Protein AF-A0A7K0X023-F1 (afdb_monomer)

Mean predicted aligned error: 8.51 Å

pLDDT: mean 84.56, std 10.33, range [41.22, 96.0]

Solvent-accessible surface area (backbone atoms only — not comparable to full-atom values): 15450 Å² total; per-residue (Å²): 135,87,78,55,70,65,57,41,46,47,58,47,46,45,60,40,43,52,51,11,50,53,50,50,52,54,56,29,68,74,39,61,69,70,58,15,51,52,52,49,51,51,53,51,51,49,39,52,38,34,55,74,62,41,65,53,68,64,47,47,25,63,78,64,44,30,39,74,48,50,73,70,57,42,61,63,44,41,61,15,50,51,57,31,40,78,65,75,44,66,73,78,43,57,28,30,33,76,70,88,54,98,84,54,63,59,38,43,39,50,82,91,32,32,35,40,31,29,54,65,50,55,51,30,38,67,71,63,74,34,49,48,65,39,52,25,25,48,44,40,30,19,41,20,33,37,62,56,64,59,61,87,44,50,66,24,52,53,57,52,28,40,60,37,52,52,53,52,52,53,51,50,54,54,48,58,74,51,61,81,44,78,62,54,61,54,54,61,61,42,49,60,57,53,31,51,49,49,24,54,51,24,42,76,72,72,40,43,68,65,12,52,52,51,35,50,55,52,51,46,70,54,48,28,59,54,33,47,54,54,49,49,56,52,24,51,57,41,6,52,51,45,23,40,77,64,73,30,18,50,46,39,43,52,50,38,59,75,70,66,53,92,73,53,70,69,58,48,53,60,26,55,50,79,74,76,72,78,77,74,81,77,81,75,80,79,84,126

Nearest PDB structures (foldseek):
  4whe-assembly1_A  TM=3.701E-01  e=6.798E+00  Escherichia coli K-12

Sequence (288 aa):
MRFPMTVLRVVTLGPALLVSFVLTVVVCALLPPALGLVVFMAAGGLLVALALGQLQEPAIAALTRSRPATEAEFRVMAPALAELGGRGVDVGALFVRRVQRPSTPVAVAIGRRTVVVSPGLVEATYRGGVTGAEAAAAVAHAVGRHQALRPRLELAVLAATTPWRVMVATFRGVGRAFAWLPFMRLAWTLRGVVGVICVVQSVAEGRAAPGLLGGAVVALTYLVPAAGRRIELRVEAEADRFVLALGLGPVLAGLLRRFGHPMTLERMQQLEAVVEQPQRPRLHLVHG

Structure (mmCIF, N/CA/C/O backbone):
data_AF-A0A7K0X023-F1
#
_entry.id   AF-A0A7K0X023-F1
#
loop_
_atom_site.group_PDB
_atom_site.id
_atom_site.type_symbol
_atom_site.label_atom_id
_atom_site.label_alt_id
_atom_site.label_comp_id
_atom_site.label_asym_id
_atom_site.label_entity_id
_atom_site.label_seq_id
_atom_site.pdbx_PDB_ins_code
_atom_site.Cartn_x
_atom_site.Cartn_y
_atom_site.Cartn_z
_atom_site.occupancy
_atom_site.B_iso_or_equiv
_atom_site.auth_seq_id
_atom_site.auth_comp_id
_atom_site.auth_asym_id
_atom_site.auth_atom_id
_atom_site.pdbx_PDB_model_num
ATOM 1 N N . MET A 1 1 ? -12.536 -6.868 -21.009 1.00 50.75 1 MET A N 1
ATOM 2 C CA . MET A 1 1 ? -11.566 -7.911 -20.590 1.00 50.75 1 MET A CA 1
ATOM 3 C C . MET A 1 1 ? -11.153 -7.705 -19.132 1.00 50.75 1 MET A C 1
ATOM 5 O O . MET A 1 1 ? -10.648 -6.637 -18.787 1.00 50.75 1 MET A O 1
ATOM 9 N N . ARG A 1 2 ? -11.402 -8.686 -18.251 1.00 73.88 2 ARG A N 1
ATOM 10 C CA . ARG A 1 2 ? -10.972 -8.642 -16.842 1.00 73.88 2 ARG A CA 1
ATOM 11 C C . ARG A 1 2 ? -9.544 -9.188 -16.742 1.00 73.88 2 ARG A C 1
ATOM 13 O O . ARG A 1 2 ? -9.345 -10.390 -16.816 1.00 73.88 2 ARG A O 1
ATOM 20 N N . PHE A 1 3 ? -8.548 -8.317 -16.578 1.00 77.81 3 PHE A N 1
ATOM 21 C CA . PHE 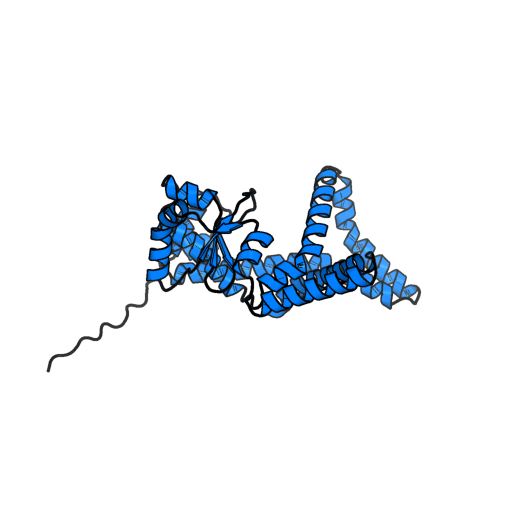A 1 3 ? -7.171 -8.771 -16.329 1.00 77.81 3 PHE A CA 1
ATOM 22 C C . PHE A 1 3 ? -7.068 -9.448 -14.955 1.00 77.81 3 PHE A C 1
ATOM 24 O O . PHE A 1 3 ? -7.678 -8.938 -14.010 1.00 77.81 3 PHE A O 1
ATOM 31 N N . PRO A 1 4 ? -6.307 -10.538 -14.793 1.00 85.56 4 PRO A N 1
ATOM 32 C CA . PRO A 1 4 ? -6.108 -11.159 -13.487 1.00 85.56 4 PRO A CA 1
ATOM 33 C C . PRO A 1 4 ? -5.278 -10.246 -12.569 1.00 85.56 4 PRO A C 1
ATOM 35 O O . PRO A 1 4 ? -4.413 -9.497 -13.031 1.00 85.56 4 PRO A O 1
ATOM 38 N N . MET A 1 5 ? -5.528 -10.306 -11.255 1.00 85.69 5 MET A N 1
ATOM 39 C CA . MET A 1 5 ? -4.793 -9.501 -10.264 1.00 85.69 5 MET A CA 1
ATOM 40 C C . MET A 1 5 ? -3.283 -9.751 -10.310 1.00 85.69 5 MET A C 1
ATOM 42 O O . MET A 1 5 ? -2.504 -8.819 -10.128 1.00 85.69 5 MET A O 1
ATOM 46 N N . THR A 1 6 ? -2.865 -10.975 -10.629 1.00 84.94 6 THR A N 1
ATOM 47 C CA . THR A 1 6 ? -1.451 -11.336 -10.778 1.00 84.94 6 THR A CA 1
ATOM 48 C C . THR A 1 6 ? -0.764 -10.521 -11.872 1.00 84.94 6 THR A C 1
ATOM 50 O O . THR A 1 6 ? 0.289 -9.948 -11.620 1.00 84.94 6 THR A O 1
ATOM 53 N N . VAL A 1 7 ? -1.381 -10.383 -13.053 1.00 85.56 7 VAL A N 1
ATOM 54 C CA . VAL A 1 7 ? -0.805 -9.603 -14.166 1.00 85.56 7 VAL A CA 1
ATOM 55 C C . VAL A 1 7 ? -0.698 -8.130 -13.793 1.00 85.56 7 VAL A C 1
ATOM 57 O O . VAL A 1 7 ? 0.349 -7.522 -13.992 1.00 85.56 7 VAL A O 1
ATOM 60 N N . LEU A 1 8 ? -1.743 -7.562 -13.182 1.00 84.69 8 LEU A N 1
ATOM 61 C CA . LEU A 1 8 ? -1.704 -6.173 -12.720 1.00 84.69 8 LEU A CA 1
ATOM 62 C C . LEU A 1 8 ? -0.579 -5.951 -11.700 1.00 84.69 8 LEU A C 1
ATOM 64 O O . LEU A 1 8 ? 0.122 -4.948 -11.785 1.00 84.69 8 LEU A O 1
ATOM 68 N N . ARG A 1 9 ? -0.372 -6.892 -10.769 1.00 84.44 9 ARG A N 1
ATOM 69 C CA . ARG A 1 9 ? 0.711 -6.830 -9.777 1.00 84.44 9 ARG A CA 1
ATOM 70 C C . ARG A 1 9 ? 2.093 -6.962 -10.402 1.00 84.44 9 ARG A C 1
ATOM 72 O O . ARG A 1 9 ? 2.991 -6.239 -9.995 1.00 84.44 9 ARG A O 1
ATOM 79 N N . VAL A 1 10 ? 2.278 -7.855 -11.372 1.00 86.50 10 VAL A N 1
ATOM 80 C CA . VAL A 1 10 ? 3.562 -8.001 -12.078 1.00 86.50 10 VAL A CA 1
ATOM 81 C C . VAL A 1 10 ? 3.897 -6.715 -12.828 1.00 86.50 10 VAL A C 1
ATOM 83 O O . VAL A 1 10 ? 5.010 -6.216 -12.703 1.00 86.50 10 VAL A O 1
ATOM 86 N N . VAL A 1 11 ? 2.921 -6.127 -13.525 1.00 87.25 11 VAL A N 1
ATOM 87 C CA . VAL A 1 11 ? 3.110 -4.857 -14.236 1.00 87.25 11 VAL A CA 1
ATOM 88 C C . VAL A 1 11 ? 3.466 -3.728 -13.271 1.00 87.25 11 VAL A C 1
ATOM 90 O O . VAL A 1 11 ? 4.347 -2.940 -13.588 1.00 87.25 11 VAL A O 1
ATOM 93 N N . THR A 1 12 ? 2.834 -3.637 -12.095 1.00 85.19 12 THR A N 1
ATOM 94 C CA . THR A 1 12 ? 3.094 -2.535 -11.150 1.00 85.19 12 THR A CA 1
ATOM 95 C C . THR A 1 12 ? 4.337 -2.725 -10.283 1.00 85.19 12 THR A C 1
ATOM 97 O O . THR A 1 12 ? 5.074 -1.764 -10.068 1.00 85.19 12 THR A O 1
ATOM 100 N N . LEU A 1 13 ? 4.577 -3.934 -9.769 1.00 85.75 13 LEU A N 1
ATOM 101 C CA . LEU A 1 13 ? 5.667 -4.229 -8.833 1.00 85.75 13 LEU A CA 1
ATOM 102 C C . LEU A 1 13 ? 6.951 -4.669 -9.536 1.00 85.75 13 LEU A C 1
ATOM 104 O O . LEU A 1 13 ? 8.030 -4.375 -9.034 1.00 85.75 13 LEU A O 1
ATOM 108 N N . GLY A 1 14 ? 6.853 -5.349 -10.680 1.00 86.38 14 GLY A N 1
ATOM 109 C CA . GLY A 1 14 ? 8.002 -5.894 -11.408 1.00 86.38 14 GLY A CA 1
ATOM 110 C C . GLY A 1 14 ? 9.060 -4.839 -11.742 1.00 86.38 14 GLY A C 1
ATOM 111 O O . GLY A 1 14 ? 10.208 -5.006 -11.330 1.00 86.38 14 GLY A O 1
ATOM 112 N N . PRO A 1 15 ? 8.697 -3.713 -12.387 1.00 87.94 15 PRO A N 1
ATOM 113 C CA . PRO A 1 15 ? 9.646 -2.639 -12.673 1.00 87.94 15 PRO A CA 1
ATOM 114 C C . PRO A 1 15 ? 10.269 -2.046 -11.406 1.00 87.94 15 PRO A C 1
ATOM 116 O O . PRO A 1 15 ? 11.467 -1.787 -11.371 1.00 87.94 15 PRO A O 1
ATOM 119 N N . ALA A 1 16 ? 9.477 -1.863 -10.344 1.00 87.62 16 ALA A N 1
ATOM 120 C CA . ALA A 1 16 ? 9.970 -1.321 -9.081 1.00 87.62 16 ALA A CA 1
ATOM 121 C C . ALA A 1 16 ? 10.989 -2.258 -8.416 1.00 87.62 16 ALA A C 1
ATOM 123 O O . ALA A 1 16 ? 12.012 -1.789 -7.9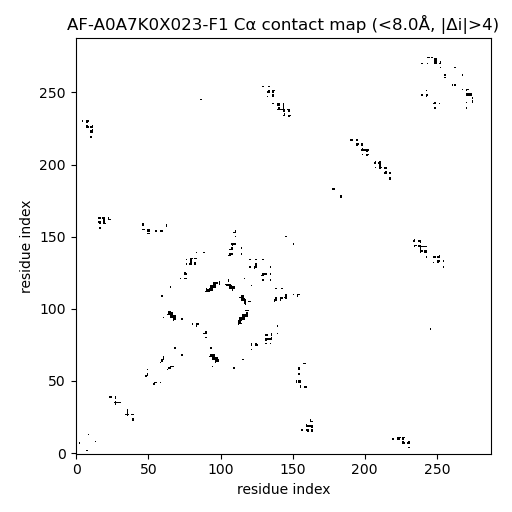30 1.00 87.62 16 ALA A O 1
ATOM 124 N N . LEU A 1 17 ? 10.730 -3.570 -8.417 1.00 89.00 17 LEU A N 1
ATOM 125 C CA . LEU A 1 17 ? 11.648 -4.580 -7.888 1.00 89.00 17 LEU A CA 1
ATOM 126 C C . LEU A 1 17 ? 12.928 -4.671 -8.720 1.00 89.00 17 LEU A C 1
ATOM 128 O O . LEU A 1 17 ? 14.012 -4.691 -8.145 1.00 89.00 17 LEU A O 1
ATOM 132 N N . LEU A 1 18 ? 12.809 -4.668 -10.051 1.00 89.00 18 LEU A N 1
ATOM 133 C CA . LEU A 1 18 ? 13.954 -4.707 -10.959 1.00 89.00 18 LEU A CA 1
ATOM 134 C C . LEU A 1 18 ? 14.865 -3.495 -10.751 1.00 89.00 18 LEU A C 1
ATOM 136 O O . LEU A 1 18 ? 16.062 -3.652 -10.531 1.00 89.00 18 LEU A O 1
ATOM 140 N N . VAL A 1 19 ? 14.300 -2.285 -10.778 1.00 88.38 19 VAL A N 1
ATOM 141 C CA . VAL A 1 19 ? 15.091 -1.063 -10.597 1.00 88.38 19 VAL A CA 1
ATOM 142 C C . VAL A 1 19 ? 15.674 -1.003 -9.191 1.00 88.38 19 VAL A C 1
ATOM 144 O O . VAL A 1 19 ? 16.839 -0.656 -9.042 1.00 88.38 19 VAL A O 1
ATOM 147 N N . SER A 1 20 ? 14.914 -1.382 -8.161 1.00 90.69 20 SER A N 1
ATOM 148 C CA . SER A 1 20 ? 15.457 -1.493 -6.806 1.00 90.69 20 SER A CA 1
ATOM 149 C C . SER A 1 20 ? 16.646 -2.446 -6.728 1.00 90.69 20 SER A C 1
ATOM 151 O O . SER A 1 20 ? 17.645 -2.091 -6.117 1.00 90.69 20 SER A O 1
ATOM 153 N N . PHE A 1 21 ? 16.556 -3.626 -7.344 1.00 90.19 21 PHE A N 1
ATOM 154 C CA . PHE A 1 21 ? 17.646 -4.596 -7.363 1.00 90.19 21 PHE A CA 1
ATOM 155 C C . PHE A 1 21 ? 18.891 -4.016 -8.038 1.00 90.19 21 PHE A C 1
ATOM 157 O O . PHE A 1 21 ? 19.971 -4.046 -7.454 1.00 90.19 21 PHE A O 1
ATOM 164 N N . VAL A 1 22 ? 18.730 -3.407 -9.218 1.00 91.12 22 VAL A N 1
ATOM 165 C CA . VAL A 1 22 ? 19.830 -2.741 -9.932 1.00 91.12 22 VAL A CA 1
ATOM 166 C C . VAL A 1 22 ? 20.440 -1.624 -9.082 1.00 91.12 22 VAL A C 1
ATOM 168 O O . VAL A 1 22 ? 21.657 -1.564 -8.950 1.00 91.12 22 VAL A O 1
ATOM 171 N N . LEU A 1 23 ? 19.622 -0.778 -8.447 1.00 89.25 23 LEU A N 1
ATOM 172 C CA . LEU A 1 23 ? 20.102 0.277 -7.549 1.00 89.25 23 LEU A CA 1
ATOM 173 C C . LEU A 1 23 ? 20.882 -0.295 -6.362 1.00 89.25 23 LEU A C 1
ATOM 175 O O . LEU A 1 23 ? 21.934 0.236 -6.020 1.00 89.25 23 LEU A O 1
ATOM 179 N N . THR A 1 24 ? 20.401 -1.376 -5.745 1.00 88.31 24 THR A N 1
ATOM 180 C CA . THR A 1 24 ? 21.113 -2.046 -4.651 1.00 88.31 24 THR A CA 1
ATOM 181 C C . THR A 1 24 ? 22.464 -2.575 -5.117 1.00 88.31 24 THR A C 1
ATOM 183 O O . THR A 1 24 ? 23.457 -2.346 -4.433 1.00 88.31 24 THR A O 1
ATOM 186 N N . VAL A 1 25 ? 22.525 -3.225 -6.284 1.00 89.19 25 VAL A N 1
ATOM 187 C CA . VAL A 1 25 ? 23.784 -3.720 -6.862 1.00 89.19 25 VAL A CA 1
ATOM 188 C C . VAL A 1 25 ? 24.752 -2.567 -7.130 1.00 89.19 25 VAL A C 1
ATOM 190 O O . VAL A 1 25 ? 25.904 -2.645 -6.716 1.00 89.19 25 VAL A O 1
ATOM 193 N N . VAL A 1 26 ? 24.285 -1.475 -7.745 1.00 90.94 26 VAL A N 1
ATOM 194 C CA . VAL A 1 26 ? 25.105 -0.282 -8.016 1.00 90.94 26 VAL A CA 1
ATOM 195 C C . VAL A 1 26 ? 25.655 0.315 -6.721 1.00 90.94 26 VAL A C 1
ATOM 197 O O . VAL A 1 26 ? 26.848 0.578 -6.634 1.00 90.94 26 VAL A O 1
ATOM 200 N N . VAL A 1 27 ? 24.822 0.484 -5.690 1.00 89.19 27 VAL A N 1
ATOM 201 C CA . VAL A 1 27 ? 25.269 1.013 -4.391 1.00 89.19 27 VAL A CA 1
ATOM 202 C C . VAL A 1 27 ? 26.293 0.087 -3.732 1.00 89.19 27 VAL A C 1
ATOM 204 O O . VAL A 1 27 ? 27.291 0.570 -3.207 1.00 89.19 27 VAL A O 1
ATOM 207 N N . CYS A 1 28 ? 26.089 -1.233 -3.786 1.00 88.44 28 CYS A N 1
ATOM 208 C CA . CYS A 1 28 ? 27.048 -2.190 -3.230 1.00 88.44 28 CYS A CA 1
ATOM 209 C C . CYS A 1 28 ? 28.379 -2.181 -3.996 1.00 88.44 28 CYS A C 1
ATOM 211 O O . CYS A 1 28 ? 29.428 -2.320 -3.376 1.00 88.44 28 CYS A O 1
ATOM 213 N N . ALA A 1 29 ? 28.348 -1.977 -5.315 1.00 89.94 29 ALA A N 1
ATOM 214 C CA . ALA A 1 29 ? 29.542 -1.894 -6.154 1.00 89.94 29 ALA A CA 1
ATOM 215 C C . ALA A 1 29 ? 30.374 -0.618 -5.919 1.00 89.94 29 ALA A C 1
ATOM 217 O O . ALA A 1 29 ? 31.561 -0.605 -6.224 1.00 89.94 29 ALA A O 1
ATOM 218 N N . LEU A 1 30 ? 29.771 0.444 -5.370 1.00 91.69 30 LEU A N 1
ATOM 219 C CA . LEU A 1 30 ? 30.474 1.677 -4.990 1.00 91.69 30 LEU A CA 1
ATOM 220 C C . LEU A 1 30 ? 31.218 1.562 -3.648 1.00 91.69 30 LEU A C 1
ATOM 222 O O . LEU A 1 30 ? 32.008 2.443 -3.309 1.00 91.69 30 LEU A O 1
ATOM 226 N N . LEU A 1 31 ? 30.957 0.512 -2.866 1.00 89.50 31 LEU A N 1
ATOM 227 C CA . LEU A 1 31 ? 31.635 0.251 -1.596 1.00 89.50 31 LEU A CA 1
ATOM 228 C C . LEU A 1 31 ? 32.923 -0.559 -1.819 1.00 89.50 31 LEU A C 1
ATOM 230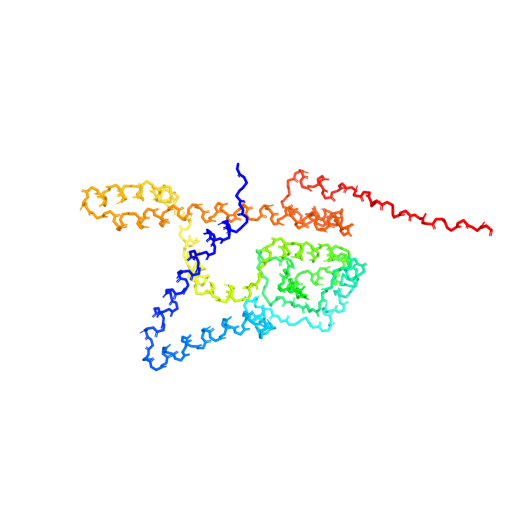 O O . LEU A 1 31 ? 33.035 -1.282 -2.810 1.00 89.50 31 LEU A O 1
ATOM 234 N N . PRO A 1 32 ? 33.882 -0.520 -0.873 1.00 93.12 32 PRO A N 1
ATOM 235 C CA . PRO A 1 32 ? 35.011 -1.446 -0.879 1.00 93.12 32 PRO A CA 1
ATOM 236 C C . PRO A 1 32 ? 34.527 -2.906 -0.998 1.00 93.12 32 PRO A C 1
ATOM 238 O O . PRO A 1 32 ? 33.545 -3.249 -0.334 1.00 93.12 32 PRO A O 1
ATOM 241 N N . PRO A 1 33 ? 35.194 -3.789 -1.771 1.00 88.31 33 PRO A N 1
ATOM 242 C CA . PRO A 1 33 ? 34.641 -5.093 -2.167 1.00 88.31 33 PRO A CA 1
ATOM 243 C C . PRO A 1 33 ? 34.126 -5.960 -1.009 1.00 88.31 33 PRO A C 1
ATOM 245 O O . PRO A 1 33 ? 33.038 -6.529 -1.091 1.00 88.31 33 PRO A O 1
ATOM 248 N N . ALA A 1 34 ? 34.870 -6.012 0.101 1.00 90.94 34 ALA A N 1
ATOM 249 C CA . ALA A 1 34 ? 34.463 -6.755 1.291 1.00 90.94 34 ALA A CA 1
ATOM 250 C C . ALA A 1 34 ? 33.189 -6.172 1.930 1.00 90.94 34 ALA A C 1
ATOM 252 O O . ALA A 1 34 ? 32.272 -6.913 2.278 1.00 90.94 34 ALA A O 1
ATOM 253 N N . LEU A 1 35 ? 33.096 -4.842 2.035 1.00 90.00 35 LEU A N 1
ATOM 254 C CA . LEU A 1 35 ? 31.920 -4.163 2.580 1.00 90.00 35 LEU A CA 1
ATOM 255 C C . LEU A 1 35 ? 30.713 -4.290 1.648 1.00 90.00 35 LEU A C 1
ATOM 257 O O . LEU A 1 35 ? 29.610 -4.547 2.122 1.00 90.00 35 LEU A O 1
ATOM 261 N N . GLY A 1 36 ? 30.916 -4.164 0.334 1.00 88.94 36 GLY A N 1
ATOM 262 C CA . GLY A 1 36 ? 29.864 -4.340 -0.666 1.00 88.94 36 GLY A CA 1
ATOM 263 C C . GLY A 1 36 ? 29.234 -5.731 -0.598 1.00 88.94 36 GLY A C 1
ATOM 264 O O . GLY A 1 36 ? 28.008 -5.848 -0.561 1.00 88.94 36 GLY A O 1
ATOM 265 N N . LEU A 1 37 ? 30.058 -6.781 -0.486 1.00 89.69 37 LEU A N 1
ATOM 266 C CA . LEU A 1 37 ? 29.577 -8.153 -0.319 1.00 89.69 37 LEU A CA 1
ATOM 267 C C . LEU A 1 37 ? 28.807 -8.328 0.995 1.00 89.69 37 LEU A C 1
ATOM 269 O O . LEU A 1 37 ? 27.711 -8.886 0.987 1.00 89.69 37 LEU A O 1
ATOM 273 N N . VAL A 1 38 ? 29.340 -7.822 2.112 1.00 92.62 38 VAL A N 1
ATOM 274 C CA . VAL A 1 38 ? 28.675 -7.905 3.423 1.00 92.62 38 VAL A CA 1
ATOM 275 C C . VAL A 1 38 ? 27.315 -7.204 3.395 1.00 92.62 38 VAL A C 1
ATOM 277 O O . VAL A 1 38 ? 26.326 -7.783 3.836 1.00 92.62 38 VAL A O 1
A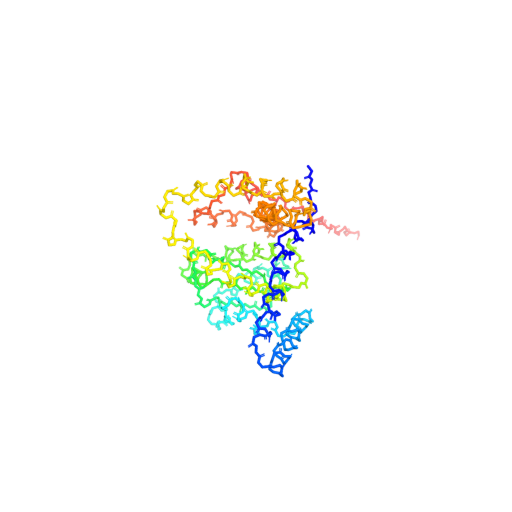TOM 280 N N . VAL A 1 39 ? 27.227 -5.996 2.829 1.00 90.25 39 VAL A N 1
ATOM 281 C CA . VAL A 1 39 ? 25.967 -5.243 2.714 1.00 90.25 39 VAL A CA 1
ATOM 282 C C . VAL A 1 39 ? 24.971 -5.957 1.800 1.00 90.25 39 VAL A C 1
ATOM 284 O O . VAL A 1 39 ? 23.792 -6.048 2.142 1.00 90.25 39 VAL A O 1
ATOM 287 N N . PHE A 1 40 ? 25.424 -6.507 0.671 1.00 88.88 40 PHE A N 1
ATOM 288 C CA . PHE A 1 40 ? 24.564 -7.254 -0.246 1.00 88.88 40 PHE A CA 1
ATOM 289 C C . PHE A 1 40 ? 24.001 -8.524 0.407 1.00 88.88 40 PHE A C 1
ATOM 291 O O . PHE A 1 40 ? 22.793 -8.768 0.357 1.00 88.88 40 PHE A O 1
ATOM 298 N N . MET A 1 41 ? 24.855 -9.292 1.090 1.00 91.56 41 MET A N 1
ATOM 299 C CA . MET A 1 41 ? 24.451 -10.487 1.831 1.00 91.56 41 MET A CA 1
ATOM 300 C C . MET A 1 41 ? 23.519 -10.144 2.995 1.00 91.56 41 MET A C 1
ATOM 302 O O . MET A 1 41 ? 22.522 -10.833 3.193 1.00 91.56 41 MET A O 1
ATOM 306 N N . ALA A 1 42 ? 23.777 -9.054 3.723 1.00 90.44 42 ALA A N 1
ATOM 307 C CA . ALA A 1 42 ? 22.902 -8.583 4.794 1.00 90.44 42 ALA A CA 1
ATOM 308 C C . ALA A 1 42 ? 21.527 -8.150 4.261 1.00 90.44 42 ALA A C 1
ATOM 310 O O . ALA A 1 42 ? 20.502 -8.498 4.846 1.00 90.44 42 ALA A O 1
ATOM 311 N N . ALA A 1 43 ? 21.478 -7.442 3.127 1.00 88.00 43 ALA A N 1
ATOM 312 C CA . ALA A 1 43 ? 20.227 -7.053 2.482 1.00 88.00 43 ALA A CA 1
ATOM 313 C C . ALA A 1 43 ? 19.433 -8.279 1.998 1.00 88.00 43 ALA A C 1
ATOM 315 O O . ALA A 1 43 ? 18.231 -8.370 2.249 1.00 88.00 43 ALA A O 1
ATOM 316 N N . GLY A 1 44 ? 20.100 -9.247 1.361 1.00 87.62 44 GLY A N 1
ATOM 317 C CA . GLY A 1 44 ? 19.492 -10.518 0.960 1.00 87.62 44 GLY A CA 1
ATOM 318 C C . GLY A 1 44 ? 18.981 -11.319 2.160 1.00 87.62 44 GLY A C 1
ATOM 319 O O . GLY A 1 44 ? 17.827 -11.745 2.170 1.00 87.62 44 GLY A O 1
ATOM 320 N N . GLY A 1 45 ? 19.798 -11.445 3.207 1.00 88.19 45 GLY A N 1
ATOM 321 C CA . GLY A 1 45 ? 19.441 -12.105 4.461 1.00 88.19 45 GLY A CA 1
ATOM 322 C C . GLY A 1 45 ? 18.243 -11.453 5.150 1.00 88.19 45 GLY A C 1
ATOM 323 O O . GLY A 1 45 ? 17.333 -12.156 5.580 1.00 88.19 45 GLY A O 1
ATOM 324 N N . LEU A 1 46 ? 18.175 -10.117 5.173 1.00 88.00 46 LEU A N 1
ATOM 325 C CA . LEU A 1 46 ? 17.017 -9.380 5.682 1.00 88.00 46 LEU A CA 1
ATOM 326 C C . LEU A 1 46 ? 15.751 -9.694 4.873 1.00 88.00 46 LEU A C 1
ATOM 328 O O . LEU A 1 46 ? 14.700 -9.935 5.461 1.00 88.00 46 LEU A O 1
ATOM 332 N N . LEU A 1 47 ? 15.828 -9.726 3.539 1.00 88.00 47 LEU A N 1
ATOM 333 C CA . LEU A 1 47 ? 14.677 -10.074 2.700 1.00 88.00 47 LEU A CA 1
ATOM 334 C C . LEU A 1 47 ? 14.197 -11.509 2.946 1.00 88.00 47 LEU A C 1
ATOM 336 O O . LEU A 1 47 ? 12.989 -11.729 3.034 1.00 88.00 47 LEU A O 1
ATOM 340 N N . VAL A 1 48 ? 15.121 -12.462 3.096 1.00 86.62 48 VAL A N 1
ATOM 341 C CA . VAL A 1 48 ? 14.802 -13.859 3.429 1.00 86.62 48 VAL A CA 1
ATOM 342 C C . VAL A 1 48 ? 14.173 -13.954 4.818 1.00 86.62 48 VAL A C 1
ATOM 344 O O . VAL A 1 48 ? 13.125 -14.577 4.965 1.00 86.62 48 VAL A O 1
ATOM 347 N N . ALA A 1 49 ? 14.738 -13.282 5.822 1.00 86.25 49 ALA A N 1
ATOM 348 C CA . ALA A 1 49 ? 14.178 -13.239 7.170 1.00 86.25 49 ALA A CA 1
ATOM 349 C C . ALA A 1 49 ? 12.741 -12.688 7.163 1.00 86.25 49 ALA A C 1
ATOM 351 O O . ALA A 1 49 ? 11.836 -13.312 7.716 1.00 86.25 49 ALA A O 1
ATOM 352 N N . LEU A 1 50 ? 12.497 -11.579 6.455 1.00 85.06 50 LEU A N 1
ATOM 353 C CA . LEU A 1 50 ? 11.155 -11.007 6.302 1.00 85.06 50 LEU A CA 1
ATOM 354 C C . LEU A 1 50 ? 10.201 -11.936 5.544 1.00 85.06 50 LEU A C 1
ATOM 356 O O . LEU A 1 50 ? 9.018 -12.002 5.881 1.00 85.06 50 LEU A O 1
ATOM 360 N N . ALA A 1 51 ? 10.693 -12.658 4.535 1.00 83.00 51 ALA A N 1
ATOM 361 C CA . ALA A 1 51 ? 9.909 -13.642 3.794 1.00 83.00 51 ALA A CA 1
ATOM 362 C C . ALA A 1 51 ? 9.505 -14.842 4.666 1.00 83.00 51 ALA A C 1
ATOM 364 O O . ALA A 1 51 ? 8.395 -15.352 4.526 1.00 83.00 51 ALA A O 1
ATOM 365 N N . LEU A 1 52 ? 10.368 -15.238 5.604 1.00 82.81 52 LEU A N 1
ATOM 366 C CA . LEU A 1 52 ? 10.095 -16.256 6.622 1.00 82.81 52 LEU A CA 1
ATOM 367 C C . LEU A 1 52 ? 9.216 -15.736 7.775 1.00 82.81 52 LEU A C 1
ATOM 369 O O . LEU A 1 52 ? 8.864 -16.500 8.669 1.00 82.81 52 LEU A O 1
ATOM 373 N N . GLY A 1 53 ? 8.846 -14.451 7.770 1.00 77.69 53 GLY A N 1
ATOM 374 C CA . GLY A 1 53 ? 8.041 -13.834 8.824 1.00 77.69 53 GLY A CA 1
ATOM 375 C C . GLY A 1 53 ? 8.822 -13.498 10.095 1.00 77.69 53 GLY A C 1
ATOM 376 O O . GLY A 1 53 ? 8.211 -13.184 11.112 1.00 77.69 53 GLY A O 1
ATOM 377 N N . GLN A 1 54 ? 10.152 -13.521 10.042 1.00 78.12 54 GLN A N 1
ATOM 378 C CA . GLN A 1 54 ? 11.011 -13.022 11.111 1.00 78.12 54 GLN A CA 1
ATOM 379 C C . GLN A 1 54 ? 11.090 -11.491 11.045 1.00 78.12 54 GLN A C 1
ATOM 381 O O . GLN A 1 54 ? 10.889 -10.895 9.986 1.00 78.12 54 GLN A O 1
ATOM 386 N N . LEU A 1 55 ? 11.389 -10.839 12.173 1.00 79.06 55 LEU A N 1
ATOM 387 C CA . LEU A 1 55 ? 11.575 -9.380 12.260 1.00 79.06 55 LEU A CA 1
ATOM 388 C C . LEU A 1 55 ? 10.349 -8.545 11.828 1.00 79.06 55 LEU A C 1
ATOM 390 O O . LEU A 1 55 ? 10.500 -7.386 11.442 1.00 79.06 55 LEU A O 1
ATOM 394 N N . GLN A 1 56 ? 9.128 -9.088 11.906 1.00 81.38 56 GLN A N 1
ATOM 395 C CA . GLN A 1 56 ? 7.918 -8.376 11.471 1.00 81.38 56 GLN A CA 1
ATOM 396 C C . GLN A 1 56 ? 7.702 -7.064 12.228 1.00 81.38 56 GLN A C 1
ATOM 398 O O . GLN A 1 56 ? 7.509 -6.029 11.600 1.00 81.38 56 GLN A O 1
ATOM 403 N N . GLU A 1 57 ? 7.783 -7.078 13.557 1.00 82.31 57 GLU A N 1
ATOM 404 C CA . GLU A 1 57 ? 7.594 -5.879 14.381 1.00 82.31 57 GLU A CA 1
ATOM 405 C C . GLU A 1 57 ? 8.621 -4.770 14.105 1.00 82.31 57 GLU A C 1
ATOM 407 O O . GLU A 1 57 ? 8.200 -3.653 13.776 1.00 82.31 57 GLU A O 1
ATOM 412 N N . PRO A 1 58 ? 9.948 -5.024 14.160 1.00 82.62 58 PRO A N 1
ATOM 413 C CA . PRO A 1 58 ? 10.927 -3.983 13.863 1.00 82.62 58 PRO A CA 1
ATOM 414 C C . PRO A 1 58 ? 10.840 -3.519 12.404 1.00 82.62 58 PRO A C 1
ATOM 416 O O . PRO A 1 58 ? 11.006 -2.329 12.132 1.00 82.62 58 PRO A O 1
ATOM 419 N N . ALA A 1 59 ? 10.513 -4.408 11.461 1.00 83.38 59 ALA A N 1
ATOM 420 C CA . ALA A 1 59 ? 10.330 -4.032 10.064 1.00 83.38 59 ALA A CA 1
ATOM 421 C C . ALA A 1 59 ? 9.091 -3.160 9.850 1.00 83.38 59 ALA A C 1
ATOM 423 O O . ALA A 1 59 ? 9.163 -2.174 9.120 1.00 83.38 59 ALA A O 1
ATOM 424 N N . ILE A 1 60 ? 7.969 -3.465 10.506 1.00 84.19 60 ILE A N 1
ATOM 425 C CA . ILE A 1 60 ? 6.768 -2.624 10.476 1.00 84.19 60 ILE A CA 1
ATOM 426 C C . ILE A 1 60 ? 7.097 -1.251 11.059 1.00 84.19 60 ILE A C 1
ATOM 428 O O . ILE A 1 60 ? 6.832 -0.239 10.402 1.00 84.19 60 ILE A O 1
ATOM 432 N N . ALA A 1 61 ? 7.731 -1.205 12.233 1.00 85.75 61 ALA A N 1
ATOM 433 C CA . ALA A 1 61 ? 8.130 0.039 12.884 1.00 85.75 61 ALA A CA 1
ATOM 434 C C . ALA A 1 61 ? 9.033 0.893 11.978 1.00 85.75 61 ALA A C 1
ATOM 436 O O . ALA A 1 61 ? 8.749 2.073 11.755 1.00 85.75 61 ALA A O 1
ATOM 437 N N . ALA A 1 62 ? 10.068 0.297 11.381 1.00 85.56 62 ALA A N 1
ATOM 438 C CA . ALA A 1 62 ? 11.014 0.998 10.518 1.00 85.56 62 ALA A CA 1
ATOM 439 C C . ALA A 1 62 ? 10.391 1.425 9.176 1.00 85.56 62 ALA A C 1
ATOM 441 O O . ALA A 1 62 ? 10.418 2.606 8.819 1.00 85.56 62 ALA A O 1
ATOM 442 N N . LEU A 1 63 ? 9.784 0.490 8.435 1.00 82.62 63 LEU A N 1
ATOM 443 C CA . LEU A 1 63 ? 9.293 0.723 7.070 1.00 82.62 63 LEU A CA 1
ATOM 444 C C . LEU A 1 63 ? 8.047 1.611 7.031 1.00 82.62 63 LEU A C 1
ATOM 446 O O . LEU A 1 63 ? 7.827 2.336 6.055 1.00 82.62 63 LEU A O 1
ATOM 450 N N . THR A 1 64 ? 7.221 1.567 8.079 1.00 82.25 64 THR A N 1
ATOM 451 C CA . THR A 1 64 ? 6.016 2.403 8.175 1.00 82.25 64 THR A CA 1
ATOM 452 C C . THR A 1 64 ? 6.198 3.636 9.054 1.00 82.25 64 THR A C 1
ATOM 454 O O . THR A 1 64 ? 5.283 4.464 9.110 1.00 82.25 64 THR A O 1
ATOM 457 N N . ARG A 1 65 ? 7.380 3.800 9.673 1.00 87.31 65 ARG A N 1
ATOM 458 C CA . ARG A 1 65 ? 7.672 4.823 10.691 1.00 87.31 65 ARG A CA 1
ATOM 459 C C . ARG A 1 65 ? 6.609 4.832 11.786 1.00 87.31 65 ARG A C 1
ATOM 461 O O . ARG A 1 65 ? 6.018 5.869 12.092 1.00 87.31 65 ARG A O 1
ATOM 468 N N . SER A 1 66 ? 6.331 3.658 12.331 1.00 90.69 66 SER A N 1
ATOM 469 C CA . SER A 1 66 ? 5.362 3.452 13.401 1.00 90.69 66 SER A CA 1
ATOM 470 C C . SER A 1 66 ? 6.054 3.046 14.699 1.00 90.69 66 SER A C 1
ATOM 472 O O . SER A 1 66 ? 7.276 2.896 14.777 1.00 90.69 66 SER A O 1
ATOM 474 N N . ARG A 1 67 ? 5.270 2.961 15.763 1.00 92.25 67 ARG A N 1
ATOM 475 C CA . ARG A 1 67 ? 5.656 2.381 17.046 1.00 92.25 67 ARG A CA 1
ATOM 476 C C . ARG A 1 67 ? 4.515 1.492 17.538 1.00 92.25 67 ARG A C 1
ATOM 478 O O . ARG A 1 67 ? 3.382 1.733 17.118 1.00 92.25 67 ARG A O 1
ATOM 485 N N . PRO A 1 68 ? 4.780 0.513 18.412 1.00 92.12 68 PRO A N 1
ATOM 486 C CA . PRO A 1 68 ? 3.712 -0.137 19.159 1.00 92.12 68 PRO A CA 1
ATOM 487 C C . PRO A 1 68 ? 2.813 0.919 19.817 1.00 92.12 68 PRO A C 1
ATOM 489 O O . PRO A 1 68 ? 3.298 1.985 20.234 1.00 92.12 68 PRO A O 1
ATOM 492 N N . ALA A 1 69 ? 1.506 0.662 19.836 1.00 91.56 69 ALA A N 1
ATOM 493 C CA . ALA A 1 69 ? 0.566 1.514 20.551 1.00 91.56 69 ALA A CA 1
ATOM 494 C C . ALA A 1 69 ? 0.976 1.596 22.027 1.00 91.56 69 ALA A C 1
ATOM 496 O O . ALA A 1 69 ? 1.393 0.596 22.613 1.00 91.56 69 ALA A O 1
ATOM 497 N N . THR A 1 70 ? 0.895 2.786 22.624 1.00 93.44 70 THR A N 1
ATOM 498 C CA . THR A 1 70 ? 1.031 2.873 24.079 1.00 93.44 70 THR A CA 1
ATOM 499 C C . THR A 1 70 ? -0.183 2.227 24.728 1.00 93.44 70 THR A C 1
ATOM 501 O O . THR A 1 70 ? -1.246 2.119 24.122 1.00 93.44 70 THR A O 1
ATOM 504 N N . GLU A 1 71 ? -0.045 1.863 25.995 1.00 93.12 71 GLU A N 1
ATOM 505 C CA . GLU A 1 71 ? -1.141 1.312 26.786 1.00 93.12 71 GLU A CA 1
ATOM 506 C C . GLU A 1 71 ? -2.398 2.208 26.753 1.00 93.12 71 GLU A C 1
ATOM 508 O O . GLU A 1 71 ? -3.515 1.725 26.596 1.00 93.12 71 GLU A O 1
ATOM 513 N N . ALA A 1 72 ? -2.226 3.534 26.805 1.00 92.81 72 ALA A N 1
ATOM 514 C CA . ALA A 1 72 ? -3.339 4.479 26.703 1.00 92.81 72 ALA A CA 1
ATOM 515 C C . ALA A 1 72 ? -4.024 4.442 25.324 1.00 92.81 72 ALA A C 1
ATOM 517 O O . ALA A 1 72 ? -5.249 4.390 25.244 1.00 92.81 72 ALA A O 1
ATOM 518 N N . GLU A 1 73 ? -3.249 4.428 24.237 1.00 94.12 73 GLU A N 1
ATOM 519 C CA . GLU A 1 73 ? -3.786 4.342 22.872 1.00 94.12 73 GLU A CA 1
ATOM 520 C C . GLU A 1 73 ? -4.479 2.999 22.623 1.00 94.12 73 GLU A C 1
ATOM 522 O O . GLU A 1 73 ? -5.520 2.948 21.967 1.00 94.12 73 GLU A O 1
ATOM 527 N N . PHE A 1 74 ? -3.927 1.915 23.175 1.00 93.62 74 PHE A N 1
ATOM 528 C CA . PHE A 1 74 ? -4.532 0.595 23.103 1.00 93.62 74 PHE A CA 1
ATOM 529 C C . PHE A 1 74 ? -5.879 0.570 23.824 1.00 93.62 74 PHE A C 1
ATOM 531 O O . PHE A 1 74 ? -6.856 0.123 23.235 1.00 93.62 74 PHE A O 1
ATOM 538 N N . ARG A 1 75 ? -5.979 1.127 25.039 1.00 94.00 75 ARG A N 1
ATOM 539 C CA . ARG A 1 75 ? -7.258 1.223 25.768 1.00 94.00 75 ARG A CA 1
ATOM 540 C C . ARG A 1 75 ? -8.318 2.023 25.015 1.00 94.00 75 ARG A C 1
ATOM 542 O O . ARG A 1 75 ? -9.475 1.620 25.013 1.00 94.00 75 ARG A O 1
ATOM 549 N N . VAL A 1 76 ? -7.937 3.116 24.352 1.00 94.75 76 VAL A N 1
ATOM 550 C CA . VAL A 1 76 ? -8.860 3.908 23.515 1.00 94.75 76 VAL A CA 1
ATOM 551 C C . VAL A 1 76 ? -9.385 3.086 22.338 1.00 94.75 76 VAL A C 1
ATOM 553 O O . VAL A 1 76 ? -10.562 3.167 22.000 1.00 94.75 76 VAL A O 1
ATOM 556 N N . MET A 1 77 ? -8.525 2.278 21.717 1.00 96.00 77 MET A N 1
ATOM 557 C CA . MET A 1 77 ? -8.893 1.450 20.567 1.00 96.00 77 MET A CA 1
ATOM 558 C C . MET A 1 77 ? -9.509 0.098 20.952 1.00 96.00 77 MET A C 1
ATOM 560 O O . MET A 1 77 ? -10.133 -0.539 20.106 1.00 96.00 77 MET A O 1
ATOM 564 N N . ALA A 1 78 ? -9.375 -0.344 22.204 1.00 93.31 78 ALA A N 1
ATOM 565 C CA . ALA A 1 78 ? -9.823 -1.653 22.669 1.00 93.31 78 ALA A CA 1
ATOM 566 C C . ALA A 1 78 ? -11.308 -1.942 22.384 1.00 93.31 78 ALA A C 1
ATOM 568 O O . ALA A 1 78 ? -11.584 -3.042 21.908 1.00 93.31 78 ALA A O 1
ATOM 569 N N . PRO A 1 79 ? -12.262 -1.000 22.558 1.00 93.81 79 PRO A N 1
ATOM 570 C CA . PRO A 1 79 ? -13.659 -1.237 22.192 1.00 93.81 79 PRO A CA 1
ATOM 571 C C . PRO A 1 79 ? -13.833 -1.544 20.701 1.00 93.81 79 PRO A C 1
ATOM 573 O O . PRO A 1 79 ? -14.542 -2.479 20.346 1.00 93.81 79 PRO A O 1
ATOM 576 N N . ALA A 1 80 ? -13.130 -0.815 19.829 1.00 94.19 80 ALA A N 1
ATOM 577 C CA . ALA A 1 80 ? -13.168 -1.044 18.386 1.00 94.19 80 ALA A CA 1
ATOM 578 C C . ALA A 1 80 ? -12.546 -2.399 18.006 1.00 94.19 80 ALA A C 1
ATOM 580 O O . ALA A 1 80 ? -13.059 -3.105 17.140 1.00 94.19 80 ALA A O 1
ATOM 581 N N . LEU A 1 81 ? -11.451 -2.791 18.667 1.00 93.94 81 LEU A N 1
ATOM 582 C CA . LEU A 1 81 ? -10.813 -4.093 18.449 1.00 93.94 81 LEU A CA 1
ATOM 583 C C . LEU A 1 81 ? -11.675 -5.252 18.970 1.00 93.94 81 LEU A C 1
ATOM 585 O O . LEU A 1 81 ? -11.782 -6.276 18.301 1.00 93.94 81 LEU A O 1
ATOM 589 N N . ALA A 1 82 ? -12.328 -5.087 20.120 1.00 92.75 82 ALA A N 1
ATOM 590 C CA . ALA A 1 82 ? -13.266 -6.064 20.666 1.00 92.75 82 ALA A CA 1
ATOM 591 C C . ALA A 1 82 ? -14.493 -6.226 19.759 1.00 92.75 82 ALA A C 1
ATOM 593 O O . ALA A 1 82 ? -14.936 -7.344 19.496 1.00 92.75 82 ALA A O 1
ATOM 594 N N . GLU A 1 83 ? -14.999 -5.117 19.220 1.00 93.12 83 GLU A N 1
ATOM 595 C CA . GLU A 1 83 ? -16.107 -5.104 18.274 1.00 93.12 83 GLU A CA 1
ATOM 596 C C . GLU A 1 83 ? -15.781 -5.877 16.979 1.00 93.12 83 GLU A C 1
ATOM 598 O O . GLU A 1 83 ? -16.628 -6.610 16.452 1.00 93.12 83 GLU A O 1
ATOM 603 N N . LEU A 1 84 ? -14.545 -5.750 16.489 1.00 92.75 84 LEU A N 1
ATOM 604 C CA . LEU A 1 84 ? -14.030 -6.529 15.363 1.00 92.75 84 LEU A CA 1
ATOM 605 C C . LEU A 1 84 ? -13.840 -8.005 15.709 1.00 92.75 84 LEU A C 1
ATOM 607 O O . LEU A 1 84 ? -14.244 -8.868 14.925 1.00 92.75 84 LEU A O 1
ATOM 611 N N . GLY A 1 85 ? -13.292 -8.293 16.891 1.00 91.62 85 GLY A N 1
ATOM 612 C CA . GLY A 1 85 ? -13.127 -9.654 17.397 1.00 91.62 85 GLY A CA 1
ATOM 613 C C . GLY A 1 85 ? -14.462 -10.396 17.480 1.00 91.62 85 GLY A C 1
ATOM 614 O O . GLY A 1 85 ? -14.571 -11.522 16.997 1.00 91.62 85 GLY A O 1
ATOM 615 N N . GLY A 1 86 ? -15.515 -9.729 17.967 1.00 90.88 86 GLY A N 1
ATOM 616 C CA . GLY A 1 86 ? -16.881 -10.266 18.005 1.00 90.88 86 GLY A CA 1
ATOM 617 C C . GLY A 1 86 ? -17.481 -10.565 16.624 1.00 90.88 86 GLY A C 1
ATOM 618 O O . GLY A 1 86 ? -18.397 -11.375 16.513 1.00 90.88 86 GLY A O 1
ATOM 619 N N . ARG A 1 87 ? -16.940 -9.964 15.558 1.00 91.69 87 ARG A N 1
ATOM 620 C CA . ARG A 1 87 ? -17.330 -10.211 14.159 1.00 91.69 87 ARG A CA 1
ATOM 621 C C . ARG A 1 87 ? -16.352 -11.130 13.413 1.00 91.69 87 ARG A C 1
ATOM 623 O O . ARG A 1 87 ? -16.434 -11.253 12.194 1.00 91.69 87 ARG A O 1
ATOM 630 N N . GLY A 1 88 ? -15.437 -11.787 14.130 1.00 87.06 88 GLY A N 1
ATOM 631 C CA . GLY A 1 88 ? -14.499 -12.765 13.571 1.00 87.06 88 GLY A CA 1
ATOM 632 C C . GLY A 1 88 ? -13.238 -12.168 12.939 1.00 87.06 88 GLY A C 1
ATOM 633 O O . GLY A 1 88 ? -12.523 -12.879 12.232 1.00 87.06 88 GLY A O 1
ATOM 634 N N . VAL A 1 89 ? -12.941 -10.886 13.180 1.00 89.75 89 VAL A N 1
ATOM 635 C CA . VAL A 1 89 ?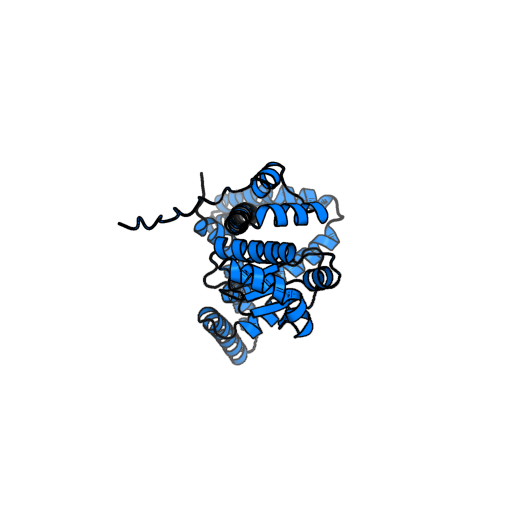 -11.703 -10.234 12.730 1.00 89.75 89 VAL A CA 1
ATOM 636 C C . VAL A 1 89 ? -10.782 -10.014 13.921 1.00 89.75 89 VAL A C 1
ATOM 638 O O . VAL A 1 89 ? -11.005 -9.131 14.741 1.00 89.75 89 VAL A O 1
ATOM 641 N N . ASP A 1 90 ? -9.723 -10.813 13.997 1.00 88.75 90 ASP A N 1
ATOM 642 C CA . ASP A 1 90 ? -8.791 -10.791 15.121 1.00 88.75 90 ASP A CA 1
ATOM 643 C C . ASP A 1 90 ? -7.535 -9.960 14.803 1.00 88.75 90 ASP A C 1
ATOM 645 O O . ASP A 1 90 ? -6.754 -10.284 13.900 1.00 88.75 90 ASP A O 1
ATOM 649 N N . VAL A 1 91 ? -7.342 -8.874 15.554 1.00 87.75 91 VAL A N 1
ATOM 650 C CA . VAL A 1 91 ? -6.178 -7.985 15.466 1.00 87.75 91 VAL A CA 1
ATOM 651 C C . VAL A 1 91 ? -5.285 -8.251 16.674 1.00 87.75 91 VAL A C 1
ATOM 653 O O . VAL A 1 91 ? -5.588 -7.848 17.790 1.00 87.75 91 VAL A O 1
ATOM 656 N N . GLY A 1 92 ? -4.167 -8.934 16.439 1.00 83.81 92 GLY A N 1
ATOM 657 C CA . GLY A 1 92 ? -3.216 -9.321 17.481 1.00 83.81 92 GLY A CA 1
ATOM 658 C C . GLY A 1 92 ? -2.219 -8.228 17.864 1.00 83.81 92 GLY A C 1
ATOM 659 O O . GLY A 1 92 ? -1.732 -8.235 18.987 1.00 83.81 92 GLY A O 1
ATOM 660 N N . ALA A 1 93 ? -1.908 -7.291 16.963 1.00 89.44 93 ALA A N 1
ATOM 661 C CA . ALA A 1 93 ? -0.969 -6.208 17.251 1.00 89.44 93 ALA A CA 1
ATOM 662 C C . ALA A 1 93 ? -1.419 -4.868 16.656 1.00 89.44 93 ALA A C 1
ATOM 664 O O . ALA A 1 93 ? -1.793 -4.780 15.482 1.00 89.44 93 ALA A O 1
ATOM 665 N N . LEU A 1 94 ? -1.327 -3.808 17.466 1.00 92.75 94 LEU A N 1
ATOM 666 C CA . LEU A 1 94 ? -1.671 -2.439 17.088 1.00 92.75 94 LEU A CA 1
ATOM 667 C C . LEU A 1 94 ? -0.426 -1.544 17.107 1.00 92.75 94 LEU A C 1
ATOM 669 O O . LEU A 1 94 ? 0.263 -1.419 18.118 1.00 92.75 94 LEU A O 1
ATOM 673 N N . PHE A 1 95 ? -0.172 -0.878 15.986 1.00 93.44 95 PHE A N 1
ATOM 674 C CA . PHE A 1 95 ? 0.898 0.102 15.833 1.00 93.44 95 PHE A CA 1
ATOM 675 C C . PHE A 1 95 ? 0.314 1.474 15.513 1.00 93.44 95 PHE A C 1
ATOM 677 O O . PHE A 1 95 ? -0.637 1.591 14.746 1.00 93.44 95 PHE A O 1
ATOM 684 N N . VAL A 1 96 ? 0.939 2.528 16.026 1.00 93.25 96 VAL A N 1
ATOM 685 C CA . VAL A 1 96 ? 0.573 3.918 15.745 1.00 93.25 96 VAL A CA 1
ATOM 686 C C . VAL A 1 96 ? 1.684 4.578 14.938 1.00 93.25 96 VAL A C 1
ATOM 688 O O . VAL A 1 96 ? 2.873 4.462 15.256 1.00 93.25 96 VAL A O 1
ATOM 691 N N . ARG A 1 97 ? 1.325 5.255 13.844 1.00 92.19 97 ARG A N 1
ATOM 692 C CA . ARG A 1 97 ? 2.296 6.006 13.031 1.00 92.19 97 ARG A CA 1
ATOM 693 C C . ARG A 1 97 ? 2.881 7.169 13.828 1.00 92.19 97 ARG A C 1
ATOM 695 O O . ARG A 1 97 ? 2.151 7.922 14.455 1.00 92.19 97 ARG A O 1
ATOM 702 N N . ARG A 1 98 ? 4.196 7.378 13.716 1.00 88.75 98 ARG A N 1
ATOM 703 C CA . ARG A 1 98 ? 4.889 8.516 14.345 1.00 88.75 98 ARG A CA 1
ATOM 704 C C . ARG A 1 98 ? 4.693 9.827 13.587 1.00 88.75 98 ARG A C 1
ATOM 706 O O . ARG A 1 98 ? 4.816 10.895 14.166 1.00 88.75 98 ARG A O 1
ATOM 713 N N . VAL A 1 99 ? 4.448 9.747 12.279 1.00 82.06 99 VAL A N 1
ATOM 714 C CA . VAL A 1 99 ? 4.311 10.916 11.401 1.00 82.06 99 VAL A CA 1
ATOM 715 C C . VAL A 1 99 ? 3.015 10.801 10.614 1.00 82.06 99 VAL A C 1
ATOM 717 O O . VAL A 1 99 ? 2.808 9.818 9.896 1.00 82.06 99 VAL A O 1
ATOM 720 N N . GLN A 1 100 ? 2.178 11.832 10.708 1.00 80.31 100 GLN A N 1
ATOM 721 C CA . GLN A 1 100 ? 0.973 11.980 9.904 1.00 80.31 100 GLN A CA 1
ATOM 722 C C . GLN A 1 100 ? 1.219 12.993 8.786 1.00 80.31 100 GLN A C 1
ATOM 724 O O . GLN A 1 100 ? 1.749 14.079 9.001 1.00 80.31 100 GLN A O 1
ATOM 729 N N . ARG A 1 101 ? 0.871 12.609 7.561 1.00 79.50 101 ARG A N 1
ATOM 730 C CA . ARG A 1 101 ? 0.838 13.479 6.383 1.00 79.50 101 ARG A CA 1
ATOM 731 C C . ARG A 1 101 ? -0.602 13.524 5.867 1.00 79.50 101 ARG A C 1
ATOM 733 O O . ARG A 1 101 ? -1.347 12.584 6.139 1.00 79.50 101 ARG A O 1
ATOM 740 N N . PRO A 1 102 ? -0.987 14.528 5.061 1.00 74.19 102 PRO A N 1
ATOM 741 C CA . PRO A 1 102 ? -2.341 14.605 4.500 1.00 74.19 102 PRO A CA 1
ATOM 742 C C . PRO A 1 102 ? -2.764 13.355 3.714 1.00 74.19 102 PRO A C 1
ATOM 744 O O . PRO A 1 102 ? -3.937 13.020 3.658 1.00 74.19 102 PRO A O 1
ATOM 747 N N . SER A 1 103 ? -1.803 12.635 3.126 1.00 71.44 103 SER A N 1
ATOM 748 C CA . SER A 1 103 ? -2.035 11.389 2.386 1.00 71.44 103 SER A CA 1
ATOM 749 C C . SER A 1 103 ? -1.828 10.116 3.213 1.00 71.44 103 SER A C 1
ATOM 751 O O . SER A 1 103 ? -1.764 9.021 2.652 1.00 71.44 103 SER A O 1
ATOM 753 N N . THR A 1 104 ? -1.636 10.231 4.529 1.00 78.88 104 THR A N 1
ATOM 754 C CA . THR A 1 104 ? -1.447 9.068 5.395 1.00 78.88 104 THR A CA 1
ATOM 755 C C . THR A 1 104 ? -2.788 8.363 5.594 1.00 78.88 104 THR A C 1
ATOM 757 O O . THR A 1 104 ? -3.710 8.983 6.120 1.00 78.88 104 THR A O 1
ATOM 760 N N . PRO A 1 105 ? -2.904 7.073 5.229 1.00 82.69 105 PRO A N 1
ATOM 761 C CA . PRO A 1 105 ? -4.130 6.318 5.450 1.00 82.69 105 PRO A CA 1
ATOM 762 C C . PRO A 1 105 ? -4.446 6.213 6.945 1.00 82.69 105 PRO A C 1
ATOM 764 O O . PRO A 1 105 ? -3.542 6.066 7.773 1.00 82.69 105 PRO A O 1
ATOM 767 N N . VAL A 1 106 ? -5.740 6.268 7.256 1.00 88.81 106 VAL A N 1
ATOM 768 C CA . VAL A 1 106 ? -6.297 6.223 8.615 1.00 88.81 106 VAL A CA 1
ATOM 769 C C . VAL A 1 106 ? -5.947 4.907 9.317 1.00 88.81 106 VAL A C 1
ATOM 771 O O . VAL A 1 106 ? -5.498 4.919 10.461 1.00 88.81 106 VAL A O 1
ATOM 774 N N . ALA A 1 107 ? -6.059 3.787 8.602 1.00 91.44 107 ALA A N 1
ATOM 775 C CA . ALA A 1 107 ? -5.633 2.469 9.050 1.00 91.44 107 ALA A CA 1
ATOM 776 C C . ALA A 1 107 ? -5.036 1.671 7.881 1.00 91.44 107 ALA A C 1
ATOM 778 O O . ALA A 1 107 ? -5.434 1.836 6.727 1.00 91.44 107 ALA A O 1
ATOM 779 N N . VAL A 1 108 ? -4.061 0.811 8.174 1.00 90.50 108 VAL A N 1
ATOM 780 C CA . VAL A 1 108 ? -3.446 -0.125 7.224 1.00 90.50 108 VAL A CA 1
ATOM 781 C C . VAL A 1 108 ? -3.227 -1.451 7.932 1.00 90.50 108 VAL A C 1
ATOM 783 O O . VAL A 1 108 ? -2.507 -1.493 8.926 1.00 90.50 108 VAL A O 1
ATOM 786 N N . ALA A 1 109 ? -3.800 -2.534 7.416 1.00 90.12 109 ALA A N 1
ATOM 787 C CA . ALA A 1 109 ? -3.468 -3.875 7.881 1.00 90.12 109 ALA A CA 1
ATOM 788 C C . ALA A 1 109 ? -2.196 -4.373 7.181 1.00 90.12 109 ALA A C 1
ATOM 790 O O . ALA A 1 109 ? -2.038 -4.204 5.970 1.00 90.12 109 ALA A O 1
ATOM 791 N N . ILE A 1 110 ? -1.278 -4.949 7.956 1.00 84.75 110 ILE A N 1
ATOM 792 C CA . ILE A 1 110 ? -0.003 -5.490 7.484 1.00 84.75 110 ILE A CA 1
ATOM 793 C C . ILE A 1 110 ? 0.160 -6.891 8.055 1.00 84.75 110 ILE A C 1
ATOM 795 O O . ILE A 1 110 ? 0.078 -7.103 9.263 1.00 84.75 110 ILE A O 1
ATOM 799 N N . GLY A 1 111 ? 0.430 -7.857 7.185 1.00 79.81 111 GLY A N 1
ATOM 800 C CA . GLY A 1 111 ? 0.460 -9.258 7.591 1.00 79.81 111 GLY A CA 1
ATOM 801 C C . GLY A 1 111 ? -0.898 -9.746 8.111 1.00 79.81 111 GLY A C 1
ATOM 802 O O . GLY A 1 111 ? -1.947 -9.194 7.800 1.00 79.81 111 GLY A O 1
ATOM 803 N N . ARG A 1 112 ? -0.891 -10.832 8.890 1.00 75.69 112 ARG A N 1
ATOM 804 C CA . ARG A 1 112 ? -2.131 -11.561 9.208 1.00 75.69 112 ARG A CA 1
ATOM 805 C C . ARG A 1 112 ? -2.992 -10.916 10.290 1.00 75.69 112 ARG A C 1
ATOM 807 O O . ARG A 1 112 ? -4.204 -11.069 10.243 1.00 75.69 112 ARG A O 1
ATOM 814 N N . ARG A 1 113 ? -2.371 -10.277 11.283 1.00 85.75 113 ARG A N 1
ATOM 815 C CA . ARG A 1 113 ? -3.038 -9.842 12.524 1.00 85.75 113 ARG A CA 1
ATOM 816 C C . ARG A 1 113 ? -2.532 -8.492 13.036 1.00 85.75 113 ARG A C 1
ATOM 818 O O . ARG A 1 113 ? -2.776 -8.157 14.188 1.00 85.75 113 ARG A O 1
ATOM 825 N N . THR A 1 114 ? -1.826 -7.723 12.209 1.00 89.75 114 THR A N 1
ATOM 826 C CA . THR A 1 114 ? -1.236 -6.449 12.634 1.00 89.75 114 THR A CA 1
ATOM 827 C C . THR A 1 114 ? -1.889 -5.294 11.899 1.00 89.75 114 THR A C 1
ATOM 829 O O . THR A 1 114 ? -2.035 -5.321 10.677 1.00 89.75 114 THR A O 1
ATOM 832 N N . VAL A 1 115 ? -2.266 -4.255 12.639 1.00 92.62 115 VAL A N 1
ATOM 833 C CA . VAL A 1 115 ? -2.854 -3.037 12.080 1.00 92.62 115 VAL A CA 1
ATOM 834 C C . VAL A 1 115 ? -2.027 -1.834 12.506 1.00 92.62 115 VAL A C 1
ATOM 836 O O . VAL A 1 115 ? -1.672 -1.672 13.670 1.00 92.62 115 VAL A O 1
ATOM 839 N N . VAL A 1 116 ? -1.723 -0.974 11.539 1.00 93.38 116 VAL A N 1
ATOM 840 C CA . VAL A 1 116 ? -1.070 0.314 11.742 1.00 93.38 116 VAL A CA 1
ATOM 841 C C . VAL A 1 116 ? -2.108 1.419 11.568 1.00 93.38 116 VAL A C 1
ATOM 843 O O . VAL A 1 116 ? -2.613 1.622 10.464 1.00 93.38 116 VAL A O 1
ATOM 846 N N . VAL A 1 117 ? -2.397 2.160 12.632 1.00 94.75 117 VAL A N 1
ATOM 847 C CA . VAL A 1 117 ? -3.341 3.286 12.632 1.00 94.75 117 VAL A CA 1
ATOM 848 C C . VAL A 1 117 ? -2.619 4.632 12.630 1.00 94.75 117 VAL A C 1
ATOM 850 O O . VAL A 1 117 ? -1.454 4.755 13.028 1.00 94.75 117 VAL A O 1
ATOM 853 N N . SER A 1 118 ? -3.297 5.662 12.134 1.00 93.62 118 SER A N 1
ATOM 854 C CA . SER A 1 118 ? -2.833 7.040 12.256 1.00 93.62 118 SER A CA 1
ATOM 855 C C . SER A 1 118 ? -3.063 7.558 13.686 1.00 93.62 118 SER A C 1
ATOM 857 O O . SER A 1 118 ? -4.032 7.155 14.333 1.00 93.62 118 SER A O 1
ATOM 859 N N . PRO A 1 119 ? -2.210 8.469 14.189 1.00 91.94 119 PRO A N 1
ATOM 860 C CA . PRO A 1 119 ? -2.437 9.095 15.491 1.00 91.94 119 PRO A CA 1
ATOM 861 C C . PRO A 1 119 ? -3.754 9.884 15.509 1.00 91.94 119 PRO A C 1
ATOM 863 O O . PRO A 1 119 ? -4.471 9.838 16.500 1.00 91.94 119 PRO A O 1
ATOM 866 N N . GLY A 1 120 ? -4.131 10.507 14.385 1.00 91.12 120 GLY A N 1
ATOM 867 C CA . GLY A 1 120 ? -5.402 11.219 14.260 1.00 91.12 120 GLY A CA 1
ATOM 868 C C . GLY A 1 120 ? -6.641 10.330 14.414 1.00 91.12 120 GLY A C 1
ATOM 869 O O . GLY A 1 120 ? -7.647 10.816 14.913 1.00 91.12 120 GLY A O 1
ATOM 870 N N . LEU A 1 121 ? -6.586 9.038 14.048 1.00 91.69 121 LEU A N 1
ATOM 871 C CA . LEU A 1 121 ? -7.691 8.115 14.341 1.00 91.69 121 LEU A CA 1
ATOM 872 C C . LEU A 1 121 ? -7.832 7.912 15.849 1.00 91.69 121 LEU A C 1
ATOM 874 O O . LEU A 1 121 ? -8.924 8.045 16.381 1.00 91.69 121 LEU A O 1
ATOM 878 N N . VAL A 1 122 ? -6.723 7.619 16.531 1.00 93.62 122 VAL A N 1
ATOM 879 C CA . VAL A 1 122 ? -6.723 7.373 17.979 1.00 93.62 122 VAL A CA 1
ATOM 880 C C . VAL A 1 122 ? -7.181 8.618 18.737 1.00 93.62 122 VAL A C 1
ATOM 882 O O . VAL A 1 122 ? -8.015 8.526 19.633 1.00 93.62 122 VAL A O 1
ATOM 885 N N . GLU A 1 123 ? -6.690 9.792 18.345 1.00 92.88 123 GLU A N 1
ATOM 886 C CA . GLU A 1 123 ? -7.087 11.066 18.937 1.00 92.88 123 GLU A CA 1
ATOM 887 C C . GLU A 1 123 ? -8.564 11.391 18.684 1.00 92.88 123 GLU A C 1
ATOM 889 O O . GLU A 1 123 ? -9.263 11.824 19.601 1.00 92.88 123 GLU A O 1
ATOM 894 N N . ALA A 1 124 ? -9.066 11.151 17.470 1.00 91.62 124 ALA A N 1
ATOM 895 C CA . ALA A 1 124 ? -10.474 11.360 17.156 1.00 91.62 124 ALA A CA 1
ATOM 896 C C . ALA A 1 124 ? -11.379 10.400 17.939 1.00 91.62 124 ALA A C 1
ATOM 898 O O . ALA A 1 124 ? -12.427 10.829 18.419 1.00 91.62 124 ALA A O 1
ATOM 899 N N . THR A 1 125 ? -10.963 9.145 18.134 1.00 94.44 125 THR A N 1
ATOM 900 C CA . THR A 1 125 ? -11.681 8.186 18.983 1.00 94.44 125 THR A CA 1
ATOM 901 C C . THR A 1 125 ? -11.673 8.624 20.445 1.00 94.44 125 THR A C 1
ATOM 903 O O . THR A 1 125 ? -12.718 8.648 21.090 1.00 94.44 125 THR A O 1
ATOM 906 N N . TYR A 1 126 ? -10.519 9.055 20.963 1.00 94.50 126 TYR A N 1
ATOM 907 C CA . TYR A 1 126 ? -10.391 9.545 22.338 1.00 94.50 126 TYR A CA 1
ATOM 908 C C . TYR A 1 126 ? -11.274 10.770 22.609 1.00 94.50 126 TYR A C 1
ATOM 910 O O . TYR A 1 126 ? -11.934 10.848 23.641 1.00 94.50 126 TYR A O 1
ATOM 918 N N . ARG A 1 127 ? -11.325 11.720 21.667 1.00 94.25 127 ARG A N 1
ATOM 919 C CA . ARG A 1 127 ? -12.152 12.933 21.775 1.00 94.25 127 ARG A CA 1
ATOM 920 C C . ARG A 1 127 ? -13.642 12.692 21.487 1.00 94.25 127 ARG A C 1
ATOM 922 O O . ARG A 1 127 ? -14.403 13.653 21.463 1.00 94.25 127 ARG A O 1
ATOM 929 N N . GLY A 1 128 ? -14.058 11.455 21.203 1.00 90.69 128 GLY A N 1
ATOM 930 C CA . GLY A 1 128 ? -15.434 11.127 20.805 1.00 90.69 128 GLY A CA 1
ATOM 931 C C . GLY A 1 128 ? -15.834 11.661 19.423 1.00 90.69 128 GLY A C 1
ATOM 932 O O . GLY A 1 128 ? -17.003 11.620 19.047 1.00 90.69 128 GLY A O 1
ATOM 933 N N . GLY A 1 129 ? -14.875 12.163 18.642 1.00 89.25 129 GLY A N 1
ATOM 934 C CA . GLY A 1 129 ? -15.086 12.566 17.254 1.00 89.25 129 GLY A CA 1
ATOM 935 C C . GLY A 1 129 ? -15.328 11.373 16.330 1.00 89.25 129 GLY A C 1
ATOM 936 O O . GLY A 1 129 ? -16.010 11.531 15.323 1.00 89.25 129 GLY A O 1
ATOM 937 N N . VAL A 1 130 ? -14.813 10.195 16.686 1.00 92.88 130 VAL A N 1
ATOM 938 C CA . VAL A 1 130 ? -15.042 8.911 16.011 1.00 92.88 130 VAL A CA 1
ATOM 939 C C . VAL A 1 130 ? -15.518 7.901 17.054 1.00 92.88 130 VAL A C 1
ATOM 941 O O . VAL A 1 130 ? -14.917 7.760 18.115 1.00 92.88 130 VAL A O 1
ATOM 944 N N . THR A 1 131 ? -16.613 7.206 16.780 1.00 93.12 131 THR A N 1
ATOM 945 C CA . THR A 1 131 ? -17.148 6.165 17.669 1.00 93.12 131 THR A CA 1
ATOM 946 C C . THR A 1 131 ? -16.335 4.871 17.566 1.00 93.12 131 THR A C 1
ATOM 948 O O . THR A 1 131 ? -15.635 4.636 16.580 1.00 93.12 131 THR A O 1
ATOM 951 N N . GLY A 1 132 ? -16.453 3.982 18.560 1.00 91.56 132 GLY A N 1
ATOM 952 C CA . GLY A 1 132 ? -15.817 2.657 18.512 1.00 91.56 132 GLY A CA 1
ATOM 953 C C . GLY A 1 132 ? -16.193 1.860 17.255 1.00 91.56 132 GLY A C 1
ATOM 954 O O . GLY A 1 132 ? -15.311 1.298 16.611 1.00 91.56 132 GLY A O 1
ATOM 955 N N . ALA A 1 133 ? -17.463 1.924 16.844 1.00 92.50 133 ALA A N 1
ATOM 956 C CA . ALA A 1 133 ? -17.964 1.272 15.635 1.00 92.50 133 ALA A CA 1
ATOM 957 C C . ALA A 1 133 ? -17.404 1.889 14.349 1.00 92.50 133 ALA A C 1
ATOM 959 O O . ALA A 1 133 ? -17.062 1.171 13.412 1.00 92.50 133 ALA A O 1
ATOM 960 N N . GLU A 1 134 ? -17.256 3.214 14.293 1.00 94.25 134 GLU A N 1
ATOM 961 C CA . GLU A 1 134 ? -16.621 3.892 13.158 1.00 94.25 134 GLU A CA 1
ATOM 962 C C . GLU A 1 134 ? -15.125 3.560 13.062 1.00 94.25 134 GLU A C 1
ATOM 964 O O . GLU A 1 134 ? -14.613 3.286 11.973 1.00 94.25 134 GLU A O 1
ATOM 969 N N . ALA A 1 135 ? -14.421 3.512 14.196 1.00 94.56 135 ALA A N 1
ATOM 970 C CA . ALA A 1 135 ? -13.029 3.078 14.250 1.00 94.56 135 ALA A CA 1
ATOM 971 C C . ALA A 1 135 ? -12.884 1.599 13.844 1.00 94.56 135 ALA A C 1
ATOM 973 O O . ALA A 1 135 ? -11.981 1.258 13.075 1.00 94.56 135 ALA A O 1
ATOM 974 N N . ALA A 1 136 ? -13.803 0.735 14.289 1.00 95.19 136 ALA A N 1
ATOM 975 C CA . ALA A 1 136 ? -13.885 -0.660 13.871 1.00 95.19 136 ALA A CA 1
ATOM 976 C C . ALA A 1 136 ? -14.128 -0.763 12.360 1.00 95.19 136 ALA A C 1
ATOM 978 O O . ALA A 1 136 ? -13.412 -1.492 11.682 1.00 95.19 136 ALA A O 1
ATOM 979 N N . ALA A 1 137 ? -15.056 0.015 11.801 1.00 94.62 137 ALA A N 1
ATOM 980 C CA . ALA A 1 137 ? -15.338 0.044 10.368 1.00 94.62 137 ALA A CA 1
ATOM 981 C C . ALA A 1 137 ? -14.116 0.482 9.540 1.00 94.62 137 ALA A C 1
ATOM 983 O O . ALA A 1 137 ? -13.801 -0.145 8.527 1.00 94.62 137 ALA A O 1
ATOM 984 N N . ALA A 1 138 ? -13.373 1.498 9.993 1.00 94.31 138 ALA A N 1
ATOM 985 C CA . ALA A 1 138 ? -12.144 1.946 9.337 1.00 94.31 138 ALA A CA 1
ATOM 986 C C . ALA A 1 138 ? -11.043 0.868 9.357 1.00 94.31 138 ALA A C 1
ATOM 988 O O . ALA A 1 138 ? -10.363 0.639 8.351 1.00 94.31 138 ALA A O 1
ATOM 989 N N . VAL A 1 139 ? -10.877 0.170 10.485 1.00 95.25 139 VAL A N 1
ATOM 990 C CA . VAL A 1 139 ? -9.914 -0.933 10.610 1.00 95.25 139 VAL A CA 1
ATOM 991 C C . VAL A 1 139 ? -10.365 -2.160 9.808 1.00 95.25 139 VAL A C 1
ATOM 993 O O . VAL A 1 139 ? -9.545 -2.748 9.105 1.00 95.25 139 VAL A O 1
ATOM 996 N N . ALA A 1 140 ? -11.654 -2.511 9.822 1.00 95.00 140 ALA A N 1
ATOM 997 C CA . ALA A 1 140 ? -12.231 -3.566 8.987 1.00 95.00 140 ALA A CA 1
ATOM 998 C C . ALA A 1 140 ? -11.992 -3.292 7.504 1.00 95.00 140 ALA A C 1
ATOM 1000 O O . ALA A 1 140 ? -11.561 -4.187 6.781 1.00 95.00 140 ALA A O 1
ATOM 1001 N N . HIS A 1 141 ? -12.200 -2.053 7.055 1.00 94.25 141 HIS A N 1
ATOM 1002 C CA . HIS A 1 141 ? -11.915 -1.658 5.682 1.00 94.25 141 HIS A CA 1
ATOM 1003 C C . HIS A 1 141 ? -10.428 -1.857 5.351 1.00 94.25 141 HIS A C 1
ATOM 1005 O O . HIS A 1 141 ? -10.093 -2.459 4.332 1.00 94.25 141 HIS A O 1
ATOM 1011 N N . ALA A 1 142 ? -9.516 -1.454 6.242 1.00 93.31 142 ALA A N 1
ATOM 1012 C CA . ALA A 1 142 ? -8.083 -1.688 6.063 1.00 93.31 142 ALA A CA 1
ATOM 1013 C C . ALA A 1 142 ? -7.716 -3.185 5.998 1.00 93.31 142 ALA A C 1
ATOM 1015 O O . ALA A 1 142 ? -6.882 -3.575 5.176 1.00 93.31 142 ALA A O 1
ATOM 1016 N N . VAL A 1 143 ? -8.350 -4.029 6.819 1.00 92.75 143 VAL A N 1
ATOM 1017 C CA . VAL A 1 143 ? -8.194 -5.493 6.782 1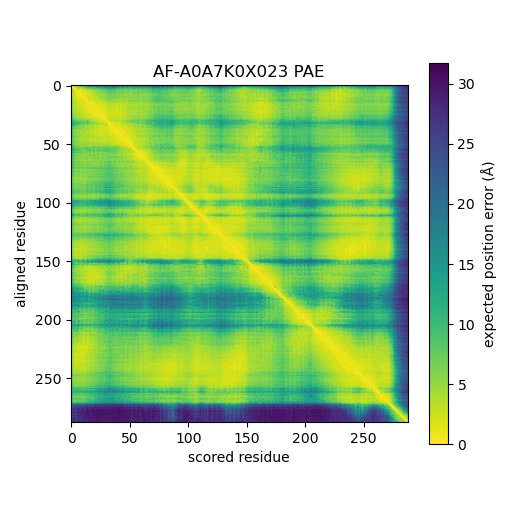.00 92.75 143 VAL A CA 1
ATOM 1018 C C . VAL A 1 143 ? -8.738 -6.069 5.473 1.00 92.75 143 VAL A C 1
ATOM 1020 O O . VAL A 1 143 ? -8.052 -6.862 4.829 1.00 92.75 143 VAL A O 1
ATOM 1023 N N . GLY A 1 144 ? -9.917 -5.631 5.027 1.00 91.56 144 GLY A N 1
ATOM 1024 C CA . GLY A 1 144 ? -10.510 -6.025 3.749 1.00 91.56 144 GLY A CA 1
ATOM 1025 C C . GLY A 1 144 ? -9.606 -5.678 2.566 1.00 91.56 144 GLY A C 1
ATOM 1026 O O . GLY A 1 144 ? -9.341 -6.531 1.718 1.00 91.56 144 GLY A O 1
ATOM 1027 N N . ARG A 1 145 ? -9.020 -4.471 2.562 1.00 92.19 145 ARG A N 1
ATOM 1028 C CA . ARG A 1 145 ? -8.026 -4.058 1.558 1.00 92.19 145 ARG A CA 1
ATOM 1029 C C . ARG A 1 145 ? -6.798 -4.972 1.557 1.00 92.19 145 ARG A C 1
ATOM 1031 O O . ARG A 1 145 ? -6.305 -5.352 0.494 1.00 92.19 145 ARG A O 1
ATOM 1038 N N . HIS A 1 146 ? -6.303 -5.348 2.735 1.00 90.12 146 HIS A N 1
ATOM 1039 C CA . HIS A 1 146 ? -5.165 -6.260 2.859 1.00 90.12 146 HIS A CA 1
ATOM 1040 C C . HIS A 1 146 ? -5.496 -7.668 2.335 1.00 90.12 146 HIS A C 1
ATOM 1042 O O . HIS A 1 146 ? -4.722 -8.249 1.568 1.00 90.12 146 HIS A O 1
ATOM 1048 N N . GLN A 1 147 ? -6.672 -8.202 2.676 1.00 87.81 147 GLN A N 1
ATOM 1049 C CA . GLN A 1 147 ? -7.133 -9.502 2.184 1.00 87.81 147 GLN A CA 1
ATOM 1050 C C . GLN A 1 147 ? -7.326 -9.513 0.662 1.00 87.81 147 GLN A C 1
ATOM 1052 O O . GLN A 1 147 ? -6.932 -10.483 0.013 1.00 87.81 147 GLN A O 1
ATOM 1057 N N . ALA A 1 148 ? -7.849 -8.427 0.086 1.00 87.06 148 ALA A N 1
ATOM 1058 C CA . ALA A 1 148 ? -8.008 -8.240 -1.356 1.00 87.06 148 ALA A CA 1
ATOM 1059 C C . ALA A 1 148 ? -6.664 -8.269 -2.106 1.00 87.06 148 ALA A C 1
ATOM 1061 O O . ALA A 1 148 ? -6.502 -8.903 -3.152 1.00 87.06 148 ALA A O 1
ATOM 1062 N N . LEU A 1 149 ? -5.642 -7.625 -1.534 1.00 81.88 149 LEU A N 1
ATOM 1063 C CA . LEU A 1 149 ? -4.299 -7.581 -2.113 1.00 81.88 149 LEU A CA 1
ATOM 1064 C C . LEU A 1 149 ? -3.567 -8.936 -2.057 1.00 81.88 149 LEU A C 1
ATOM 1066 O O . LEU A 1 149 ? -2.666 -9.170 -2.873 1.00 81.88 149 LEU A O 1
ATOM 1070 N N . ARG A 1 150 ? -3.929 -9.822 -1.112 1.00 75.88 150 ARG A N 1
ATOM 1071 C CA . ARG A 1 150 ? -3.246 -11.097 -0.797 1.00 75.88 150 ARG A CA 1
ATOM 1072 C C . ARG A 1 150 ? -1.710 -10.995 -0.855 1.00 75.88 150 ARG A C 1
ATOM 1074 O O . ARG A 1 150 ? -1.063 -11.702 -1.649 1.00 75.88 150 ARG A O 1
ATOM 1081 N N . PRO A 1 151 ? -1.065 -10.102 -0.090 1.00 69.12 151 PRO A N 1
ATOM 1082 C CA . PRO A 1 151 ? 0.371 -9.923 -0.203 1.00 69.12 151 PRO A CA 1
ATOM 1083 C C . PRO A 1 151 ? 1.101 -10.989 0.634 1.00 69.12 151 PRO A C 1
ATOM 1085 O O . PRO A 1 151 ? 1.364 -10.812 1.815 1.00 69.12 151 PRO A O 1
ATOM 1088 N N . ARG A 1 152 ? 1.466 -12.121 0.012 1.00 62.84 152 ARG A N 1
ATOM 1089 C CA . ARG A 1 152 ? 2.196 -13.218 0.690 1.00 62.84 152 ARG A CA 1
ATOM 1090 C C . ARG A 1 152 ? 3.604 -12.841 1.188 1.00 62.84 152 ARG A C 1
ATOM 1092 O O . ARG A 1 152 ? 4.167 -13.586 1.972 1.00 62.84 152 ARG A O 1
ATOM 1099 N N . LEU A 1 153 ? 4.152 -11.703 0.752 1.00 70.00 153 LEU A N 1
ATOM 1100 C CA . LEU A 1 153 ? 5.507 -11.225 1.068 1.00 70.00 153 LEU A CA 1
ATOM 1101 C C . LEU A 1 153 ? 5.540 -9.696 1.240 1.00 70.00 153 LEU A C 1
ATOM 1103 O O . LEU A 1 153 ? 6.455 -9.033 0.763 1.00 70.00 153 LEU A O 1
ATOM 1107 N N . GLU A 1 154 ? 4.506 -9.104 1.846 1.00 75.56 154 GLU A N 1
ATOM 1108 C CA . GLU A 1 154 ? 4.332 -7.642 1.849 1.00 75.56 154 GLU A CA 1
ATOM 1109 C C . GLU A 1 154 ? 5.536 -6.887 2.410 1.00 75.56 154 GLU A C 1
ATOM 1111 O O . GLU A 1 154 ? 6.017 -5.954 1.776 1.00 75.56 154 GLU A O 1
ATOM 1116 N N . LEU A 1 155 ? 6.060 -7.325 3.558 1.00 78.12 155 LEU A N 1
ATOM 1117 C CA . LEU A 1 155 ? 7.200 -6.680 4.209 1.00 78.12 155 LEU A CA 1
ATOM 1118 C C . LEU A 1 155 ? 8.483 -6.829 3.394 1.00 78.12 155 LEU A C 1
ATOM 1120 O O . LEU A 1 155 ? 9.208 -5.851 3.235 1.00 78.12 155 LEU A O 1
ATOM 1124 N N . ALA A 1 156 ? 8.729 -8.007 2.818 1.00 82.62 156 ALA A N 1
ATOM 1125 C CA . ALA A 1 156 ? 9.878 -8.226 1.945 1.00 82.62 156 ALA A CA 1
ATOM 1126 C C . ALA A 1 156 ? 9.775 -7.387 0.661 1.00 82.62 156 ALA A C 1
ATOM 1128 O O . ALA A 1 156 ? 10.747 -6.759 0.262 1.00 82.62 156 ALA A O 1
ATOM 1129 N N . VAL A 1 157 ? 8.592 -7.289 0.044 1.00 83.62 157 VAL A N 1
ATOM 1130 C CA . VAL A 1 157 ? 8.362 -6.430 -1.131 1.00 83.62 157 VAL A CA 1
ATOM 1131 C C . VAL A 1 157 ? 8.497 -4.952 -0.765 1.00 83.62 157 VAL A C 1
ATOM 1133 O O . VAL A 1 157 ? 9.088 -4.180 -1.519 1.00 83.62 157 VAL A O 1
ATOM 1136 N N . LEU A 1 158 ? 7.984 -4.536 0.393 1.00 83.00 158 LEU A N 1
ATOM 1137 C CA . LEU A 1 158 ? 8.098 -3.163 0.879 1.00 83.00 158 LEU A CA 1
ATOM 1138 C C . LEU A 1 158 ? 9.564 -2.795 1.131 1.00 83.00 158 LEU A C 1
ATOM 1140 O O . LEU A 1 158 ? 9.994 -1.726 0.702 1.00 83.00 158 LEU A O 1
ATOM 1144 N N . ALA A 1 159 ? 10.327 -3.693 1.761 1.00 84.62 159 ALA A N 1
ATOM 1145 C CA . ALA A 1 159 ? 11.761 -3.554 1.981 1.00 84.62 159 ALA A CA 1
ATOM 1146 C C . ALA A 1 159 ? 12.524 -3.515 0.648 1.00 84.62 159 ALA A C 1
ATOM 1148 O O . ALA A 1 159 ? 13.226 -2.541 0.383 1.00 84.62 159 ALA A O 1
ATOM 1149 N N . ALA A 1 160 ? 12.304 -4.492 -0.235 1.00 86.69 160 ALA A N 1
ATOM 1150 C CA . ALA A 1 160 ? 12.953 -4.587 -1.542 1.00 86.69 160 ALA A CA 1
ATOM 1151 C C . ALA A 1 160 ? 12.658 -3.375 -2.436 1.00 86.69 160 ALA A C 1
ATOM 1153 O O . ALA A 1 160 ? 13.529 -2.904 -3.155 1.00 86.69 160 ALA A O 1
ATOM 1154 N N . THR A 1 161 ? 11.455 -2.801 -2.375 1.00 88.69 161 THR A N 1
ATOM 1155 C CA . THR A 1 161 ? 11.102 -1.598 -3.151 1.00 88.69 161 THR A CA 1
ATOM 1156 C C . THR A 1 161 ? 11.549 -0.286 -2.494 1.00 88.69 161 THR A C 1
ATOM 1158 O O . THR A 1 161 ? 11.321 0.784 -3.060 1.00 88.69 161 THR A O 1
ATOM 1161 N N . THR A 1 162 ? 12.206 -0.322 -1.328 1.00 86.50 162 THR A N 1
ATOM 1162 C CA . THR A 1 162 ? 12.648 0.888 -0.610 1.00 86.50 162 THR A CA 1
ATOM 1163 C C . THR A 1 162 ? 13.593 1.767 -1.439 1.00 86.50 162 THR A C 1
ATOM 1165 O O . THR A 1 162 ? 13.296 2.960 -1.539 1.00 86.50 162 THR A O 1
ATOM 1168 N N . PRO A 1 163 ? 14.652 1.242 -2.097 1.00 88.19 163 PRO A N 1
ATOM 1169 C CA . PRO A 1 163 ? 15.540 2.057 -2.932 1.00 88.19 163 PRO A CA 1
ATOM 1170 C C . PRO A 1 163 ? 14.788 2.817 -4.033 1.00 88.19 163 PRO A C 1
ATOM 1172 O O . PRO A 1 163 ? 14.892 4.041 -4.136 1.00 88.19 163 PRO A O 1
ATOM 1175 N N . TRP A 1 164 ? 13.934 2.119 -4.789 1.00 89.94 164 TRP A N 1
ATOM 1176 C CA . TRP A 1 164 ? 13.067 2.736 -5.793 1.00 89.94 164 TRP A CA 1
ATOM 1177 C C . TRP A 1 164 ? 12.157 3.821 -5.196 1.00 89.94 164 TRP A C 1
ATOM 1179 O O . TRP A 1 164 ? 12.018 4.906 -5.761 1.00 89.94 164 TRP A O 1
ATOM 1189 N N . ARG A 1 165 ? 11.546 3.574 -4.030 1.00 86.06 165 ARG A N 1
ATOM 1190 C CA . ARG A 1 165 ? 10.653 4.542 -3.370 1.00 86.06 165 ARG A CA 1
ATOM 1191 C C . ARG A 1 165 ? 11.382 5.804 -2.922 1.00 86.06 165 ARG A C 1
ATOM 1193 O O . ARG A 1 165 ? 10.798 6.882 -3.034 1.00 86.06 165 ARG A O 1
ATOM 1200 N N . VAL A 1 166 ? 12.617 5.679 -2.435 1.00 85.88 166 VAL A N 1
ATOM 1201 C CA . VAL A 1 166 ? 13.474 6.826 -2.098 1.00 85.88 166 VAL A CA 1
ATOM 1202 C C . VAL A 1 166 ? 13.740 7.644 -3.356 1.00 85.88 166 VAL A C 1
ATOM 1204 O O . VAL A 1 166 ? 13.447 8.836 -3.371 1.00 85.88 166 VAL A O 1
ATOM 1207 N N . MET A 1 167 ? 14.162 6.993 -4.441 1.00 86.31 167 MET A N 1
ATOM 1208 C CA . MET A 1 167 ? 14.422 7.661 -5.714 1.00 86.31 167 MET A CA 1
ATOM 1209 C C . MET A 1 167 ? 13.180 8.395 -6.249 1.00 86.31 167 MET A C 1
ATOM 1211 O O . MET A 1 167 ? 13.245 9.578 -6.580 1.00 86.31 167 MET A O 1
ATOM 1215 N N . VAL A 1 168 ? 12.014 7.742 -6.260 1.00 84.62 168 VAL A N 1
ATOM 1216 C CA . VAL A 1 168 ? 10.750 8.366 -6.685 1.00 84.62 168 VAL A CA 1
ATOM 1217 C C . VAL A 1 168 ? 10.347 9.524 -5.769 1.00 84.62 168 VAL A C 1
ATOM 1219 O O . VAL A 1 168 ? 9.813 10.521 -6.252 1.00 84.62 168 VAL A O 1
ATOM 1222 N N . ALA A 1 169 ? 10.564 9.420 -4.456 1.00 83.94 169 ALA A N 1
ATOM 1223 C CA . ALA A 1 169 ? 10.275 10.511 -3.530 1.00 83.94 169 ALA A CA 1
ATOM 1224 C C . ALA A 1 169 ? 11.148 11.740 -3.824 1.00 83.94 169 ALA A C 1
ATOM 1226 O O . ALA A 1 169 ? 10.614 12.849 -3.875 1.00 83.94 169 ALA A O 1
ATOM 1227 N N . THR A 1 170 ? 12.438 11.533 -4.099 1.00 83.75 170 THR A N 1
ATOM 1228 C CA . THR A 1 170 ? 13.369 12.587 -4.517 1.00 83.75 170 THR A CA 1
ATOM 1229 C C . THR A 1 170 ? 12.915 13.230 -5.826 1.00 83.75 170 THR A C 1
ATOM 1231 O O . THR A 1 170 ? 12.701 14.441 -5.869 1.00 83.75 170 THR A O 1
ATOM 1234 N N . PHE A 1 171 ? 12.638 12.432 -6.866 1.00 82.88 171 PHE A N 1
ATOM 1235 C CA . PHE A 1 171 ? 12.164 12.952 -8.154 1.00 82.88 171 PHE A CA 1
ATOM 1236 C C . PHE A 1 171 ? 10.822 13.679 -8.057 1.00 82.88 171 PHE A C 1
ATOM 1238 O O . PHE A 1 171 ? 10.625 14.683 -8.732 1.00 82.88 171 PHE A O 1
ATOM 1245 N N . ARG A 1 172 ? 9.892 13.226 -7.206 1.00 81.31 172 ARG A N 1
ATOM 1246 C CA . ARG A 1 172 ? 8.634 13.953 -6.960 1.00 81.31 172 ARG A CA 1
ATOM 1247 C C . ARG A 1 172 ? 8.860 15.273 -6.231 1.00 81.31 172 ARG A C 1
ATOM 1249 O O . ARG A 1 172 ? 8.121 16.217 -6.490 1.00 81.31 172 ARG A O 1
ATOM 1256 N N . GLY A 1 173 ? 9.833 15.339 -5.322 1.00 76.94 173 GLY A N 1
ATOM 1257 C CA . GLY A 1 173 ? 10.235 16.586 -4.667 1.00 76.94 173 GLY A CA 1
ATOM 1258 C C . GLY A 1 173 ? 10.725 17.609 -5.688 1.00 76.94 173 GLY A C 1
ATOM 1259 O O . GLY A 1 173 ? 10.190 18.712 -5.752 1.00 76.94 173 GLY A O 1
ATOM 1260 N N . VAL A 1 174 ? 11.646 17.187 -6.559 1.00 80.12 174 VAL A N 1
ATOM 1261 C CA . VAL A 1 174 ? 12.148 18.001 -7.675 1.00 80.12 174 VAL A CA 1
ATOM 1262 C C . VAL A 1 174 ? 11.007 18.388 -8.618 1.00 80.12 174 VAL A C 1
ATOM 1264 O O . VAL A 1 174 ? 10.789 19.562 -8.885 1.00 80.12 174 VAL A O 1
ATOM 1267 N N . GLY A 1 175 ? 10.199 17.423 -9.060 1.00 73.81 175 GLY A N 1
ATOM 1268 C CA . GLY A 1 175 ? 9.088 17.666 -9.978 1.00 73.81 175 GLY A CA 1
ATOM 1269 C C . GLY A 1 175 ? 8.056 18.661 -9.445 1.00 73.81 175 GLY A C 1
ATOM 1270 O O . GLY A 1 175 ? 7.536 19.451 -10.221 1.00 73.81 175 GLY A O 1
ATOM 1271 N N . ARG A 1 176 ? 7.789 18.682 -8.131 1.00 76.06 176 ARG A N 1
ATOM 1272 C CA . ARG A 1 176 ? 6.923 19.701 -7.511 1.00 76.06 176 ARG A CA 1
ATOM 1273 C C . ARG A 1 176 ? 7.539 21.094 -7.541 1.00 76.06 176 ARG A C 1
ATOM 1275 O O . ARG A 1 176 ? 6.806 22.042 -7.792 1.00 76.06 176 ARG A O 1
ATOM 1282 N N . ALA A 1 177 ? 8.848 21.211 -7.328 1.00 76.12 177 ALA A N 1
ATOM 1283 C CA . ALA A 1 177 ? 9.545 22.492 -7.433 1.00 76.12 177 ALA A CA 1
ATOM 1284 C C . ALA A 1 177 ? 9.454 23.075 -8.855 1.00 76.12 177 ALA A C 1
ATOM 1286 O O . ALA A 1 177 ? 9.336 24.283 -9.021 1.00 76.12 177 ALA A O 1
ATOM 1287 N N . PHE A 1 178 ? 9.417 22.212 -9.875 1.00 72.06 178 PHE A N 1
ATOM 1288 C CA . PHE A 1 178 ? 9.304 22.611 -11.282 1.00 72.06 178 PHE A CA 1
ATOM 1289 C C . PHE A 1 178 ? 7.873 22.551 -11.852 1.00 72.06 178 PHE A C 1
ATOM 1291 O O . PHE A 1 178 ? 7.670 22.853 -13.028 1.00 72.06 178 PHE A O 1
ATOM 1298 N N . ALA A 1 179 ? 6.864 22.191 -11.049 1.00 69.06 179 ALA A N 1
ATOM 1299 C CA . ALA A 1 179 ? 5.486 21.997 -11.520 1.00 69.06 179 ALA A CA 1
ATOM 1300 C C . ALA A 1 179 ? 4.776 23.300 -11.926 1.00 69.06 179 ALA A C 1
ATOM 1302 O O . ALA A 1 179 ? 3.755 23.247 -12.607 1.00 69.06 179 ALA A O 1
ATOM 1303 N N . TRP A 1 180 ? 5.305 24.457 -11.519 1.00 71.75 180 TRP A N 1
ATOM 1304 C CA . TRP A 1 180 ? 4.763 25.771 -11.872 1.00 71.75 180 TRP A CA 1
ATOM 1305 C C . TRP A 1 180 ? 5.117 26.208 -13.306 1.00 71.75 180 TRP A C 1
ATOM 1307 O O . TRP A 1 180 ? 4.493 27.117 -13.848 1.00 71.75 180 TRP A O 1
ATOM 1317 N N . LEU A 1 181 ? 6.077 25.543 -13.960 1.00 76.88 181 LEU A N 1
ATOM 1318 C CA . LEU A 1 181 ? 6.481 25.892 -15.320 1.00 76.88 181 LEU A CA 1
ATOM 1319 C C . LEU A 1 181 ? 5.473 25.355 -16.356 1.00 76.88 181 LEU A C 1
ATOM 1321 O O . LEU A 1 181 ? 5.278 24.137 -16.443 1.00 76.88 181 LEU A O 1
ATOM 1325 N N . PRO A 1 182 ? 4.894 26.213 -17.218 1.00 68.25 182 PRO A N 1
ATOM 1326 C CA . PRO A 1 182 ? 3.890 25.801 -18.206 1.00 68.25 182 PRO A CA 1
ATOM 1327 C C . PRO A 1 182 ? 4.435 24.793 -19.236 1.00 68.25 182 PRO A C 1
ATOM 1329 O O . PRO A 1 182 ? 3.692 23.946 -19.734 1.00 68.25 182 PRO A O 1
ATOM 1332 N N . PHE A 1 183 ? 5.749 24.808 -19.492 1.00 71.88 183 PHE A N 1
ATOM 1333 C CA . PHE A 1 183 ? 6.435 23.872 -20.389 1.00 71.88 183 PHE A CA 1
ATOM 1334 C C . PHE A 1 183 ? 6.428 22.421 -19.904 1.00 71.88 183 PHE A C 1
ATOM 1336 O O . PHE A 1 183 ? 6.473 21.505 -20.723 1.00 71.88 183 PHE A O 1
ATOM 1343 N N . MET A 1 184 ? 6.330 22.183 -18.593 1.00 69.62 184 MET A N 1
ATOM 1344 C CA . MET A 1 184 ? 6.397 20.828 -18.044 1.00 69.62 184 MET A CA 1
ATOM 1345 C C . MET A 1 184 ? 5.241 19.961 -18.559 1.00 69.62 184 MET A C 1
ATOM 1347 O O . MET A 1 184 ? 5.423 18.785 -18.866 1.00 69.62 184 MET A O 1
ATOM 1351 N N . ARG A 1 185 ? 4.051 20.553 -18.721 1.00 69.19 185 ARG A N 1
ATOM 1352 C CA . ARG A 1 185 ? 2.862 19.849 -19.216 1.00 69.19 185 ARG A CA 1
ATOM 1353 C C . ARG A 1 185 ? 3.014 19.440 -20.685 1.00 69.19 185 ARG A C 1
ATOM 1355 O O . ARG A 1 185 ? 2.629 18.326 -21.029 1.00 69.19 185 ARG A O 1
ATOM 1362 N N . LEU A 1 186 ? 3.626 20.299 -21.507 1.00 72.62 186 LEU A N 1
ATOM 1363 C CA . LEU A 1 186 ? 3.935 20.031 -22.917 1.00 72.62 186 LEU A CA 1
ATOM 1364 C C . LEU A 1 186 ? 5.051 18.984 -23.070 1.00 72.62 186 LEU A C 1
ATOM 1366 O O . LEU A 1 186 ? 4.942 18.065 -23.875 1.00 72.62 186 LEU A O 1
ATOM 1370 N N . ALA A 1 187 ? 6.106 19.070 -22.259 1.00 70.88 187 ALA A N 1
ATOM 1371 C CA . ALA A 1 187 ? 7.172 18.069 -22.247 1.00 70.88 187 ALA A CA 1
ATOM 1372 C C . ALA A 1 187 ? 6.634 16.679 -21.858 1.00 70.88 187 ALA A C 1
ATOM 1374 O O . ALA A 1 187 ? 7.026 15.658 -22.427 1.00 70.88 187 ALA A O 1
ATOM 1375 N N . TRP A 1 188 ? 5.681 16.633 -20.922 1.00 71.00 188 TRP A N 1
ATOM 1376 C CA . TRP A 1 188 ? 5.066 15.384 -20.484 1.00 71.00 188 TRP A CA 1
ATOM 1377 C C . TRP A 1 188 ? 4.140 14.759 -21.534 1.00 71.00 188 TRP A C 1
ATOM 1379 O O . TRP A 1 188 ? 4.071 13.531 -21.625 1.00 71.00 188 TRP A O 1
ATOM 1389 N N . THR A 1 189 ? 3.455 15.568 -22.350 1.00 73.56 189 THR A N 1
ATOM 1390 C CA . THR A 1 189 ? 2.666 15.066 -23.486 1.00 73.56 189 THR A CA 1
ATOM 1391 C C . THR A 1 189 ? 3.560 14.617 -24.642 1.00 73.56 189 THR A C 1
ATOM 1393 O O . THR A 1 189 ? 3.281 13.583 -25.249 1.00 73.56 189 THR A O 1
ATOM 1396 N N . LEU A 1 190 ? 4.677 15.310 -24.896 1.00 78.38 190 LEU A N 1
ATOM 1397 C CA . LEU A 1 190 ? 5.636 14.929 -25.940 1.00 78.38 190 LEU A CA 1
ATOM 1398 C C . LEU A 1 190 ? 6.377 13.619 -25.648 1.00 78.38 190 LEU A C 1
ATOM 1400 O O . LEU A 1 190 ? 6.789 12.950 -26.590 1.00 78.38 190 LEU A O 1
ATOM 1404 N N . ARG A 1 191 ? 6.522 13.214 -24.379 1.00 80.12 191 ARG A N 1
ATOM 1405 C CA . ARG A 1 191 ? 7.231 11.983 -23.974 1.00 80.12 191 ARG A CA 1
ATOM 1406 C C . ARG A 1 191 ? 6.792 10.744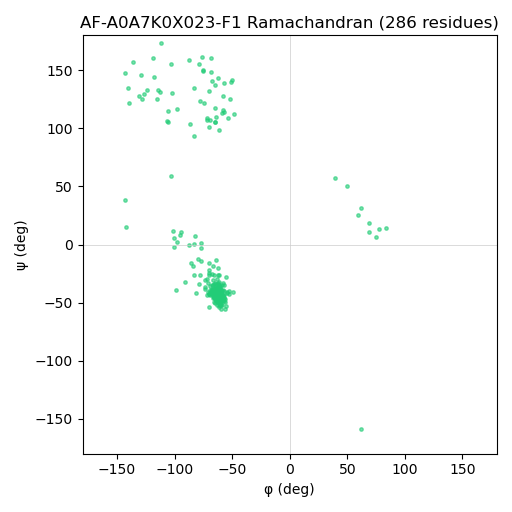 -24.763 1.00 80.12 191 ARG A C 1
ATOM 1408 O O . ARG A 1 191 ? 7.634 9.926 -25.121 1.00 80.12 191 ARG A O 1
ATOM 1415 N N . GLY A 1 192 ? 5.491 10.598 -25.020 1.00 79.00 192 GLY A N 1
ATOM 1416 C CA . GLY A 1 192 ? 4.964 9.478 -25.801 1.00 79.00 192 GLY A CA 1
ATOM 1417 C C . GLY A 1 192 ? 5.412 9.532 -27.262 1.00 79.00 192 GLY A C 1
ATOM 1418 O O . GLY A 1 192 ? 5.903 8.539 -27.789 1.00 79.00 192 GLY A O 1
ATOM 1419 N N . VAL A 1 193 ? 5.313 10.711 -27.882 1.00 83.31 193 VAL A N 1
ATOM 1420 C CA . VAL A 1 193 ? 5.708 10.954 -29.279 1.00 83.31 193 VAL A CA 1
ATOM 1421 C C . VAL A 1 193 ? 7.213 10.753 -29.462 1.00 83.31 193 VAL A C 1
ATOM 1423 O O . VAL A 1 193 ? 7.626 9.995 -30.333 1.00 83.31 193 VAL A O 1
ATOM 1426 N N . VAL A 1 194 ? 8.030 11.351 -28.591 1.00 81.38 194 VAL A N 1
ATOM 1427 C CA . VAL A 1 194 ? 9.492 11.184 -28.590 1.00 81.38 194 VAL A CA 1
ATOM 1428 C C . VAL A 1 194 ? 9.869 9.717 -28.381 1.00 81.38 194 VAL A C 1
ATOM 1430 O O . VAL A 1 194 ? 10.742 9.204 -29.072 1.00 81.38 194 VAL A O 1
ATOM 1433 N N . GLY A 1 195 ? 9.168 9.013 -27.487 1.00 82.25 195 GLY A N 1
ATOM 1434 C CA . GLY A 1 195 ? 9.356 7.580 -27.280 1.00 82.25 195 GLY A CA 1
ATOM 1435 C C . GLY A 1 195 ? 9.125 6.755 -28.545 1.00 82.25 195 GLY A C 1
ATOM 1436 O O . GLY A 1 195 ? 9.945 5.902 -28.871 1.00 82.25 195 GLY A O 1
ATOM 1437 N N . VAL A 1 196 ? 8.044 7.030 -29.282 1.00 84.81 196 VAL A N 1
ATOM 1438 C CA . VAL A 1 196 ? 7.747 6.356 -30.558 1.00 84.81 196 VAL A CA 1
ATOM 1439 C C . VAL A 1 196 ? 8.808 6.678 -31.609 1.00 84.81 196 VAL A C 1
ATOM 1441 O O . VAL A 1 196 ? 9.304 5.762 -32.262 1.00 84.81 196 VAL A O 1
ATOM 1444 N N . ILE A 1 197 ? 9.207 7.947 -31.736 1.00 85.00 197 ILE A N 1
ATOM 1445 C CA . ILE A 1 197 ? 10.250 8.371 -32.681 1.00 85.00 197 ILE A CA 1
ATOM 1446 C C . ILE A 1 197 ? 11.572 7.654 -32.382 1.00 85.00 197 ILE A C 1
ATOM 1448 O O . ILE A 1 197 ? 12.157 7.077 -33.295 1.00 85.00 197 ILE A O 1
ATOM 1452 N N . CYS A 1 198 ? 12.005 7.602 -31.117 1.00 83.81 198 CYS A N 1
ATOM 1453 C CA . CYS A 1 198 ? 13.222 6.888 -30.722 1.00 83.81 198 CYS A CA 1
ATOM 1454 C C . CYS A 1 198 ? 13.181 5.400 -31.092 1.00 83.81 198 CYS A C 1
ATOM 1456 O O . CYS A 1 198 ? 14.198 4.855 -31.516 1.00 83.81 198 CYS A O 1
ATOM 1458 N N . VAL A 1 199 ? 12.029 4.735 -30.943 1.00 87.06 199 VAL A N 1
ATOM 1459 C CA . VAL A 1 199 ? 11.870 3.320 -31.323 1.00 87.06 199 VAL A CA 1
ATOM 1460 C C . VAL A 1 199 ? 12.025 3.157 -32.833 1.00 87.06 199 VAL A C 1
ATOM 1462 O O . VAL A 1 199 ? 12.806 2.318 -33.275 1.00 87.06 199 VAL A O 1
ATOM 1465 N N . VAL A 1 200 ? 11.312 3.971 -33.618 1.00 87.62 200 VAL A N 1
ATOM 1466 C CA . VAL A 1 200 ? 11.328 3.902 -35.087 1.00 87.62 200 VAL A CA 1
ATOM 1467 C C . VAL A 1 200 ? 12.724 4.199 -35.633 1.00 87.62 200 VAL A C 1
ATOM 1469 O O . VAL A 1 200 ? 13.224 3.432 -36.451 1.00 87.62 200 VAL A O 1
ATOM 1472 N N . GLN A 1 201 ? 13.380 5.252 -35.139 1.00 86.38 201 GLN A N 1
ATOM 1473 C CA . GLN A 1 201 ? 14.745 5.608 -35.537 1.00 86.38 201 GLN A CA 1
ATOM 1474 C C . GLN A 1 201 ? 15.745 4.508 -35.175 1.00 86.38 201 GLN A C 1
ATOM 1476 O O . GLN A 1 201 ? 16.519 4.082 -36.024 1.00 86.38 201 GLN A O 1
ATOM 1481 N N . SER A 1 202 ? 15.671 3.958 -33.959 1.00 84.44 202 SER A N 1
ATOM 1482 C CA . SER A 1 202 ? 16.574 2.878 -33.538 1.00 84.44 202 SER A CA 1
ATOM 1483 C C . SER A 1 202 ? 16.424 1.620 -34.400 1.00 84.44 202 SER A C 1
ATOM 1485 O O . SER A 1 202 ? 17.413 0.954 -34.696 1.00 84.44 202 SER A O 1
ATOM 1487 N N . VAL A 1 203 ? 15.198 1.282 -34.815 1.00 85.75 203 VAL A N 1
ATOM 1488 C CA . VAL A 1 203 ? 14.947 0.152 -35.724 1.00 85.75 203 VAL A CA 1
ATOM 1489 C C . VAL A 1 203 ? 15.465 0.458 -37.130 1.00 85.75 203 VAL A C 1
ATOM 1491 O O . VAL A 1 203 ? 16.108 -0.403 -37.726 1.00 85.75 203 VAL A O 1
ATOM 1494 N N . ALA A 1 204 ? 15.247 1.676 -37.634 1.00 87.00 204 ALA A N 1
ATOM 1495 C CA . ALA A 1 204 ? 15.746 2.111 -38.939 1.00 87.00 204 ALA A CA 1
ATOM 1496 C C . ALA A 1 204 ? 17.287 2.114 -39.015 1.00 87.00 204 ALA A C 1
ATOM 1498 O O . ALA A 1 204 ? 17.853 1.785 -40.051 1.00 87.00 204 ALA A O 1
ATOM 1499 N N . GLU A 1 205 ? 17.968 2.406 -37.905 1.00 88.06 205 GLU A N 1
ATOM 1500 C CA . GLU A 1 205 ? 19.433 2.383 -37.779 1.00 88.06 205 GLU A CA 1
ATOM 1501 C C . GLU A 1 205 ? 20.015 0.974 -37.530 1.00 88.06 205 GLU A C 1
ATOM 1503 O O . GLU A 1 205 ? 21.203 0.829 -37.233 1.00 88.06 205 GLU A O 1
ATOM 1508 N N . GLY A 1 206 ? 19.194 -0.082 -37.595 1.00 83.25 206 GLY A N 1
ATOM 1509 C CA . GLY A 1 206 ? 19.621 -1.468 -37.364 1.00 83.25 206 GLY A CA 1
ATOM 1510 C C . GLY A 1 206 ? 19.869 -1.821 -35.891 1.00 83.25 206 GLY A C 1
ATOM 1511 O O . GLY A 1 206 ? 20.302 -2.928 -35.577 1.00 83.25 206 GLY A O 1
ATOM 1512 N N . ARG A 1 207 ? 19.555 -0.917 -34.955 1.00 85.12 207 ARG A N 1
ATOM 1513 C CA . ARG A 1 207 ? 19.700 -1.102 -33.502 1.00 85.12 207 ARG A CA 1
ATOM 1514 C C . ARG A 1 207 ? 18.341 -1.376 -32.857 1.00 85.12 207 ARG A C 1
ATOM 1516 O O . ARG A 1 207 ? 17.894 -0.669 -31.954 1.00 85.12 207 ARG A O 1
ATOM 1523 N N . ALA A 1 208 ? 17.673 -2.439 -33.299 1.00 83.62 208 ALA A N 1
ATOM 1524 C CA . ALA A 1 208 ? 16.329 -2.773 -32.824 1.00 83.62 208 ALA A CA 1
ATOM 1525 C C . ALA A 1 208 ? 16.269 -3.030 -31.303 1.00 83.62 208 ALA A C 1
ATOM 1527 O O . ALA A 1 208 ? 15.311 -2.624 -30.648 1.00 83.62 208 ALA A O 1
ATOM 1528 N N . ALA A 1 209 ? 17.303 -3.646 -30.719 1.00 83.00 209 ALA A N 1
ATOM 1529 C CA . ALA A 1 209 ? 17.344 -3.972 -29.290 1.00 83.00 209 ALA A CA 1
ATOM 1530 C C . ALA A 1 209 ? 17.223 -2.741 -28.356 1.00 83.00 209 ALA A C 1
ATOM 1532 O O . ALA A 1 209 ? 16.303 -2.723 -27.533 1.00 83.00 209 ALA A O 1
ATOM 1533 N N . PRO A 1 210 ? 18.066 -1.689 -28.461 1.00 82.38 210 PRO A N 1
ATOM 1534 C CA . PRO A 1 210 ? 17.908 -0.487 -27.636 1.00 82.38 210 PRO A CA 1
ATOM 1535 C C . PRO A 1 210 ? 16.607 0.273 -27.932 1.00 82.38 210 PRO A C 1
ATOM 1537 O O . PRO A 1 210 ? 15.995 0.797 -27.001 1.00 82.38 210 PRO A O 1
ATOM 1540 N N . GLY A 1 211 ? 16.139 0.270 -29.187 1.00 83.94 211 GLY A N 1
ATOM 1541 C CA . GLY A 1 211 ? 14.848 0.850 -29.561 1.00 83.94 211 GLY A CA 1
ATOM 1542 C C . GLY A 1 211 ? 13.684 0.207 -28.812 1.00 83.94 211 GLY A C 1
ATOM 1543 O O . GLY A 1 211 ? 12.906 0.895 -28.153 1.00 83.94 211 GLY A O 1
ATOM 1544 N N . LEU A 1 212 ? 13.602 -1.125 -28.839 1.00 85.81 212 LEU A N 1
ATOM 1545 C CA . LEU A 1 212 ? 12.569 -1.888 -28.134 1.00 85.81 212 LEU A CA 1
ATOM 1546 C C . LEU A 1 212 ? 12.636 -1.692 -26.614 1.00 85.81 212 LEU A C 1
ATOM 1548 O O . LEU A 1 212 ? 11.593 -1.529 -25.979 1.00 85.81 212 LEU A O 1
ATOM 1552 N N . LEU A 1 213 ? 13.838 -1.646 -26.027 1.00 85.44 213 LEU A N 1
ATOM 1553 C CA . LEU A 1 213 ? 14.018 -1.356 -24.600 1.00 85.44 213 LEU A CA 1
ATOM 1554 C C . LEU A 1 213 ? 13.499 0.041 -24.231 1.00 85.44 213 LEU A C 1
ATOM 1556 O O . LEU A 1 213 ? 12.738 0.181 -23.271 1.00 85.44 213 LEU A O 1
ATOM 1560 N N . GLY A 1 214 ? 13.852 1.067 -25.011 1.00 83.75 214 GLY A N 1
ATOM 1561 C CA . GLY A 1 214 ? 13.352 2.430 -24.817 1.00 83.75 214 GLY A CA 1
ATOM 1562 C C . GLY A 1 214 ? 11.827 2.508 -24.931 1.00 83.75 214 GLY A C 1
ATOM 1563 O O . GLY A 1 214 ? 11.162 3.071 -24.057 1.00 83.75 214 GLY A O 1
ATOM 1564 N N . GLY A 1 215 ? 11.258 1.860 -25.952 1.00 85.62 215 GLY A N 1
ATOM 1565 C CA . GLY A 1 215 ? 9.811 1.752 -26.145 1.00 85.62 215 GLY A CA 1
ATOM 1566 C C . GLY A 1 215 ? 9.102 1.065 -24.977 1.00 85.62 215 GLY A C 1
ATOM 1567 O O . GLY A 1 215 ? 8.080 1.559 -24.498 1.00 85.62 215 GLY A O 1
ATOM 1568 N N . ALA A 1 216 ? 9.672 -0.022 -24.451 1.00 87.25 216 ALA A N 1
ATOM 1569 C CA . ALA A 1 216 ? 9.135 -0.728 -23.292 1.00 87.25 216 ALA A CA 1
ATOM 1570 C C . ALA A 1 216 ? 9.116 0.157 -22.034 1.00 87.25 216 ALA A C 1
ATOM 1572 O O . ALA A 1 216 ? 8.114 0.186 -21.316 1.00 87.25 216 ALA A O 1
ATOM 1573 N N . VAL A 1 217 ? 10.176 0.935 -21.784 1.00 86.19 217 VAL A N 1
ATOM 1574 C CA . VAL A 1 217 ? 10.228 1.895 -20.666 1.00 86.19 217 VAL A CA 1
ATOM 1575 C C . VAL A 1 217 ? 9.153 2.975 -20.813 1.00 86.19 217 VAL A C 1
ATOM 1577 O O . VAL A 1 217 ? 8.472 3.313 -19.840 1.00 86.19 217 VAL A O 1
ATOM 1580 N N . VAL A 1 218 ? 8.953 3.506 -22.022 1.00 86.25 218 VAL A N 1
ATOM 1581 C CA . VAL A 1 218 ? 7.893 4.490 -22.288 1.00 86.25 218 VAL A CA 1
ATOM 1582 C C . VAL A 1 218 ? 6.515 3.870 -22.060 1.00 86.25 218 VAL A C 1
ATOM 1584 O O . VAL A 1 218 ? 5.718 4.436 -21.309 1.00 86.25 218 VAL A O 1
ATOM 1587 N N . ALA A 1 219 ? 6.253 2.679 -22.597 1.00 86.88 219 ALA A N 1
ATOM 1588 C CA . ALA A 1 219 ? 4.999 1.961 -22.381 1.00 86.88 219 ALA A CA 1
ATOM 1589 C C . ALA A 1 219 ? 4.726 1.720 -20.885 1.00 86.88 219 ALA A C 1
ATOM 1591 O O . ALA A 1 219 ? 3.636 2.023 -20.389 1.00 86.88 219 ALA A O 1
ATOM 1592 N N . LEU A 1 220 ? 5.733 1.272 -20.127 1.00 87.06 220 LEU A N 1
ATOM 1593 C CA . LEU A 1 220 ? 5.633 1.046 -18.682 1.00 87.06 220 LEU A CA 1
ATOM 1594 C C . LEU A 1 220 ? 5.216 2.302 -17.912 1.00 87.06 220 LEU A C 1
ATOM 1596 O O . LEU A 1 220 ? 4.436 2.199 -16.964 1.00 87.06 220 LEU A O 1
ATOM 1600 N N . THR A 1 221 ? 5.641 3.497 -18.335 1.00 85.38 221 THR A N 1
ATOM 1601 C CA . THR A 1 221 ? 5.225 4.736 -17.654 1.00 85.38 221 THR A CA 1
ATOM 1602 C C . THR A 1 221 ? 3.742 5.066 -17.765 1.00 85.38 221 THR A C 1
ATOM 1604 O O . THR A 1 221 ? 3.233 5.801 -16.921 1.00 85.38 221 THR A O 1
ATOM 1607 N N . TYR A 1 222 ? 3.029 4.471 -18.721 1.00 85.69 222 TYR A N 1
ATOM 1608 C CA . TYR A 1 222 ? 1.572 4.574 -18.822 1.00 85.69 222 TYR A CA 1
ATOM 1609 C C . TYR A 1 222 ? 0.865 3.353 -18.230 1.00 85.69 222 TYR A C 1
ATOM 1611 O O . TYR A 1 222 ? -0.152 3.494 -17.543 1.00 85.69 222 TYR A O 1
ATOM 1619 N N . LEU A 1 223 ? 1.426 2.159 -18.443 1.00 87.06 223 LEU A N 1
ATOM 1620 C CA . LEU A 1 223 ? 0.849 0.905 -17.962 1.00 87.06 223 LEU A CA 1
ATOM 1621 C C . LEU A 1 223 ? 0.878 0.800 -16.436 1.00 87.06 223 LEU A C 1
ATOM 1623 O O . LEU A 1 223 ? -0.130 0.412 -15.851 1.00 87.06 223 LEU A O 1
ATOM 1627 N N . VAL A 1 224 ? 1.975 1.190 -15.775 1.00 87.31 224 VAL A N 1
ATOM 1628 C CA . VAL A 1 224 ? 2.102 1.101 -14.310 1.00 87.31 224 VAL A CA 1
ATOM 1629 C C . VAL A 1 224 ? 1.042 1.953 -13.595 1.00 87.31 224 VAL A C 1
ATOM 1631 O O . VAL A 1 224 ? 0.311 1.397 -12.771 1.00 87.31 224 VAL A O 1
ATOM 1634 N N . PRO A 1 225 ? 0.857 3.257 -13.903 1.00 86.31 225 PRO A N 1
ATOM 1635 C CA . PRO A 1 225 ? -0.204 4.047 -13.277 1.00 86.31 225 PRO A CA 1
ATOM 1636 C C . PRO A 1 225 ? -1.610 3.539 -13.601 1.00 86.31 225 PRO A C 1
ATOM 1638 O O . PRO A 1 225 ? -2.481 3.548 -12.732 1.00 86.31 225 PRO A O 1
ATOM 1641 N N . ALA A 1 226 ? -1.852 3.091 -14.837 1.00 86.62 226 ALA A N 1
ATOM 1642 C CA . ALA A 1 226 ? -3.154 2.562 -15.235 1.00 86.62 226 ALA A CA 1
ATOM 1643 C C . ALA A 1 226 ? -3.492 1.261 -14.493 1.00 86.62 226 ALA A C 1
ATOM 1645 O O . ALA A 1 226 ? -4.598 1.117 -13.968 1.00 86.62 226 ALA A O 1
ATOM 1646 N N . ALA A 1 227 ? -2.533 0.339 -14.397 1.00 88.31 227 ALA A N 1
ATOM 1647 C CA . ALA A 1 227 ? -2.671 -0.893 -13.637 1.00 88.31 227 ALA A CA 1
ATOM 1648 C C . ALA A 1 227 ? -2.844 -0.610 -12.138 1.00 88.31 227 ALA A C 1
ATOM 1650 O O . ALA A 1 227 ? -3.711 -1.213 -11.510 1.00 88.31 227 ALA A O 1
ATOM 1651 N N . GLY A 1 228 ? -2.105 0.360 -11.588 1.00 87.75 228 GLY A N 1
ATOM 1652 C CA . GLY A 1 228 ? -2.247 0.813 -10.202 1.00 87.75 228 GLY A CA 1
ATOM 1653 C C . GLY A 1 228 ? -3.656 1.317 -9.889 1.00 87.75 228 GLY A C 1
ATOM 1654 O O . GLY A 1 228 ? -4.268 0.848 -8.935 1.00 87.75 228 GLY A O 1
ATOM 1655 N N . ARG A 1 229 ? -4.227 2.180 -10.743 1.00 88.50 229 ARG A N 1
ATOM 1656 C CA . ARG A 1 229 ? -5.624 2.634 -10.596 1.00 88.50 229 ARG A CA 1
ATOM 1657 C C . ARG A 1 229 ? -6.615 1.471 -10.622 1.00 88.50 229 ARG A C 1
ATOM 1659 O O . ARG A 1 229 ? -7.567 1.462 -9.853 1.00 88.50 229 ARG A O 1
ATOM 1666 N N . ARG A 1 230 ? -6.396 0.471 -11.483 1.00 88.75 230 ARG A N 1
ATOM 1667 C CA . ARG A 1 230 ? -7.272 -0.711 -11.539 1.00 88.75 230 ARG A CA 1
ATOM 1668 C C . ARG A 1 230 ? -7.153 -1.613 -10.317 1.00 88.75 230 ARG A C 1
ATOM 1670 O O . ARG A 1 230 ? -8.159 -2.197 -9.927 1.00 88.75 230 ARG A O 1
ATOM 1677 N N . ILE A 1 231 ? -5.958 -1.753 -9.746 1.00 88.06 231 ILE A N 1
ATOM 1678 C CA . ILE A 1 231 ? -5.766 -2.457 -8.473 1.00 88.06 231 ILE A CA 1
ATOM 1679 C C . ILE A 1 231 ? -6.538 -1.723 -7.382 1.00 88.06 231 ILE A C 1
ATOM 1681 O O . ILE A 1 231 ? -7.333 -2.356 -6.700 1.00 88.06 231 ILE A O 1
ATOM 1685 N N . GLU A 1 232 ? -6.365 -0.405 -7.280 1.00 89.56 232 GLU A N 1
ATOM 1686 C CA . GLU A 1 232 ? -6.997 0.404 -6.239 1.00 89.56 232 GLU A CA 1
ATOM 1687 C C . GLU A 1 232 ? -8.522 0.284 -6.270 1.00 89.56 232 GLU A C 1
ATOM 1689 O O . GLU A 1 232 ? -9.128 -0.040 -5.257 1.00 89.56 232 GLU A O 1
ATOM 1694 N N . LEU A 1 233 ? -9.137 0.415 -7.450 1.00 89.19 233 LEU A N 1
ATOM 1695 C CA . LEU A 1 233 ? -10.587 0.266 -7.612 1.00 89.19 233 LEU A CA 1
ATOM 1696 C C . LEU A 1 233 ? -11.098 -1.121 -7.195 1.00 89.19 233 LEU A C 1
ATOM 1698 O O . LEU A 1 233 ? -12.168 -1.238 -6.605 1.00 89.19 233 LEU A O 1
ATOM 1702 N N . ARG A 1 234 ? -10.350 -2.187 -7.505 1.00 90.00 234 ARG A N 1
ATOM 1703 C CA . ARG A 1 234 ? -10.744 -3.557 -7.137 1.00 90.00 234 ARG A CA 1
ATOM 1704 C C . ARG A 1 234 ? -10.600 -3.812 -5.648 1.00 90.00 234 ARG A C 1
ATOM 1706 O O . ARG A 1 234 ? -11.473 -4.431 -5.056 1.00 90.00 234 ARG A O 1
ATOM 1713 N N . VAL A 1 235 ? -9.494 -3.346 -5.079 1.00 91.38 235 VAL A N 1
ATOM 1714 C CA . VAL A 1 235 ? -9.186 -3.481 -3.658 1.00 91.38 235 VAL A CA 1
ATOM 1715 C C . VAL A 1 235 ? -10.198 -2.706 -2.827 1.00 91.38 235 VAL A C 1
ATOM 1717 O O . VAL A 1 235 ? -10.682 -3.241 -1.838 1.00 91.38 235 VAL A O 1
ATOM 1720 N N . GLU A 1 236 ? -10.584 -1.507 -3.267 1.00 91.19 236 GLU A N 1
ATOM 1721 C CA . GLU A 1 236 ? -11.623 -0.711 -2.613 1.00 91.19 236 GLU A CA 1
ATOM 1722 C C . GLU A 1 236 ? -12.975 -1.438 -2.626 1.00 91.19 236 GLU A C 1
ATOM 1724 O O . GLU A 1 236 ? -13.587 -1.624 -1.579 1.00 91.19 236 GLU A O 1
ATOM 1729 N N . ALA A 1 237 ? -13.397 -1.960 -3.783 1.00 90.44 237 ALA A N 1
ATOM 1730 C CA . ALA A 1 237 ? -14.655 -2.700 -3.904 1.00 90.44 237 ALA A CA 1
ATOM 1731 C C . ALA A 1 237 ? -14.661 -4.040 -3.137 1.00 90.44 237 ALA A C 1
ATOM 1733 O O . ALA A 1 237 ? -15.710 -4.525 -2.716 1.00 90.44 237 ALA A O 1
ATOM 1734 N N . GLU A 1 238 ? -13.510 -4.700 -2.988 1.00 91.75 238 GLU A N 1
ATOM 1735 C CA . GLU A 1 238 ? -13.371 -5.896 -2.145 1.00 91.75 238 GLU A CA 1
ATOM 1736 C C . GLU A 1 238 ? -13.394 -5.551 -0.656 1.00 91.75 238 GLU A C 1
ATOM 1738 O O . GLU A 1 238 ? -14.022 -6.265 0.125 1.00 91.75 238 GLU A O 1
ATOM 1743 N N . ALA A 1 239 ? -12.775 -4.439 -0.271 1.00 92.25 239 ALA A N 1
ATOM 1744 C CA . ALA A 1 239 ? -12.785 -3.955 1.098 1.00 92.25 239 ALA A CA 1
ATOM 1745 C C . ALA A 1 239 ? -14.175 -3.499 1.549 1.00 92.25 239 ALA A C 1
ATOM 1747 O O . ALA A 1 239 ? -14.595 -3.838 2.650 1.00 92.25 239 ALA A O 1
ATOM 1748 N N . ASP A 1 240 ? -14.922 -2.804 0.692 1.00 93.12 240 ASP A N 1
ATOM 1749 C CA . ASP A 1 240 ? -16.304 -2.409 0.978 1.00 93.12 240 ASP A CA 1
ATOM 1750 C C . ASP A 1 240 ? -17.206 -3.639 1.161 1.00 93.12 240 ASP A C 1
ATOM 1752 O O . ASP A 1 240 ? -17.963 -3.718 2.127 1.00 93.12 240 ASP A O 1
ATOM 1756 N N . ARG A 1 241 ? -17.058 -4.664 0.307 1.00 92.06 241 ARG A N 1
ATOM 1757 C CA . ARG A 1 241 ? -17.759 -5.952 0.473 1.00 92.06 241 ARG A CA 1
ATOM 1758 C C . ARG A 1 241 ? -17.401 -6.655 1.778 1.00 92.06 241 ARG A C 1
ATOM 1760 O O . ARG A 1 241 ? -18.271 -7.253 2.404 1.00 92.06 241 ARG A O 1
ATOM 1767 N N . PHE A 1 242 ? -16.139 -6.587 2.192 1.00 92.94 242 PHE A N 1
ATOM 1768 C CA . PHE A 1 242 ? -15.696 -7.145 3.466 1.00 92.94 242 PHE A CA 1
ATOM 1769 C C . PHE A 1 242 ? -16.352 -6.426 4.654 1.00 92.94 242 PHE A C 1
ATOM 1771 O O . PHE A 1 242 ? -16.870 -7.072 5.558 1.00 92.94 242 PHE A O 1
ATOM 1778 N N . VAL A 1 243 ? -16.406 -5.094 4.625 1.00 93.44 243 VAL A N 1
ATOM 1779 C CA . VAL A 1 243 ? -17.069 -4.280 5.657 1.00 93.44 243 VAL A CA 1
ATOM 1780 C C . VAL A 1 243 ? -18.579 -4.546 5.700 1.00 93.44 243 VAL A C 1
ATOM 1782 O O . VAL A 1 243 ? -19.153 -4.664 6.784 1.00 93.44 243 VAL A O 1
ATOM 1785 N N . LEU A 1 244 ? -19.218 -4.700 4.536 1.00 92.75 244 LEU A N 1
ATOM 1786 C CA . LEU A 1 244 ? -20.630 -5.073 4.417 1.00 92.75 244 LEU A CA 1
ATOM 1787 C C . LEU A 1 244 ? -20.918 -6.451 5.019 1.00 92.75 244 LEU A C 1
ATOM 1789 O O . LEU A 1 244 ? -21.878 -6.595 5.771 1.00 92.75 244 LEU A O 1
ATOM 1793 N N . ALA A 1 245 ? -20.060 -7.443 4.763 1.00 91.50 245 ALA A N 1
ATOM 1794 C CA . ALA A 1 245 ? -20.192 -8.780 5.346 1.00 91.50 245 ALA A CA 1
ATOM 1795 C C . ALA A 1 245 ? -20.100 -8.775 6.885 1.00 91.50 245 ALA A C 1
ATOM 1797 O O . ALA A 1 245 ? -20.671 -9.642 7.541 1.00 91.50 245 ALA A O 1
ATOM 1798 N N . LEU A 1 246 ? -19.421 -7.779 7.463 1.00 91.56 246 LEU A N 1
ATOM 1799 C CA . LEU A 1 246 ? -19.323 -7.561 8.909 1.00 91.56 246 LEU A CA 1
ATOM 1800 C C . LEU A 1 246 ? -20.476 -6.706 9.474 1.00 91.56 246 LEU A C 1
ATOM 1802 O O . LEU A 1 246 ? -20.505 -6.426 10.672 1.00 91.56 246 LEU A O 1
ATOM 1806 N N . GLY A 1 247 ? -21.416 -6.260 8.634 1.00 90.94 247 GLY A N 1
ATOM 1807 C CA . GLY A 1 247 ? -22.519 -5.383 9.037 1.00 90.94 247 GLY A CA 1
ATOM 1808 C C . GLY A 1 247 ? -22.079 -3.965 9.419 1.00 90.94 247 GLY A C 1
ATOM 1809 O O . GLY A 1 247 ? -22.812 -3.260 10.104 1.00 90.94 247 GLY A O 1
ATOM 1810 N N . LEU A 1 248 ? -20.881 -3.541 9.004 1.00 92.88 248 LEU A N 1
ATOM 1811 C CA . LEU A 1 248 ? -20.313 -2.218 9.298 1.00 92.88 248 LEU A CA 1
ATOM 1812 C C . LEU A 1 248 ? -20.448 -1.238 8.115 1.00 92.88 248 LEU A C 1
ATOM 1814 O O . LEU A 1 248 ? -19.925 -0.127 8.176 1.00 92.88 248 LEU A O 1
ATOM 1818 N N . GLY A 1 249 ? -21.139 -1.632 7.038 1.00 90.88 249 GLY A N 1
ATOM 1819 C CA . GLY A 1 249 ? -21.309 -0.832 5.814 1.00 90.88 249 GLY A CA 1
ATOM 1820 C C . GLY A 1 249 ? -21.912 0.556 6.063 1.00 90.88 249 GLY A C 1
ATOM 1821 O O . GLY A 1 249 ? -21.252 1.550 5.748 1.00 90.88 249 GLY A O 1
ATOM 1822 N N . PRO A 1 250 ? -23.091 0.655 6.709 1.00 91.81 250 PRO A N 1
ATOM 1823 C CA . PRO A 1 250 ? -23.721 1.945 6.994 1.00 91.81 250 PRO A CA 1
ATOM 1824 C C . PRO A 1 250 ? -22.875 2.833 7.915 1.00 91.81 250 PRO A C 1
ATOM 1826 O O . PRO A 1 250 ? -22.829 4.050 7.744 1.00 91.81 250 PRO A O 1
ATOM 1829 N N . VAL A 1 251 ? -22.151 2.221 8.859 1.00 92.88 251 VAL A N 1
ATOM 1830 C CA . VAL A 1 251 ? -21.238 2.923 9.773 1.00 92.88 251 VAL A CA 1
ATOM 1831 C C . VAL A 1 251 ? -20.068 3.535 8.999 1.00 92.88 251 VAL A C 1
ATOM 1833 O O . VAL A 1 251 ? -19.732 4.703 9.196 1.00 92.88 251 VAL A O 1
ATOM 1836 N N . LEU A 1 252 ? -19.479 2.780 8.065 1.00 91.38 252 LEU A N 1
ATOM 1837 C CA . LEU A 1 252 ? -18.420 3.287 7.195 1.00 91.38 252 LEU A CA 1
ATOM 1838 C C . LEU A 1 252 ? -18.929 4.413 6.284 1.00 91.38 252 LEU A C 1
ATOM 1840 O O . LEU A 1 252 ? -18.250 5.427 6.144 1.00 91.38 252 LEU A O 1
ATOM 1844 N N . ALA A 1 253 ? -20.120 4.269 5.695 1.00 90.88 253 ALA A N 1
ATOM 1845 C CA . ALA A 1 253 ? -20.721 5.310 4.860 1.00 90.88 253 ALA A CA 1
ATOM 1846 C C . ALA A 1 253 ? -20.930 6.619 5.638 1.00 90.88 253 ALA A C 1
ATOM 1848 O O . ALA A 1 253 ? -20.551 7.692 5.158 1.00 90.88 253 ALA A O 1
ATOM 1849 N N . GLY A 1 254 ? -21.466 6.529 6.862 1.00 90.62 254 GLY A N 1
ATOM 1850 C CA . GLY A 1 254 ? -21.645 7.671 7.759 1.00 90.62 254 GLY A CA 1
ATOM 1851 C C . GLY A 1 254 ? -20.325 8.372 8.078 1.00 90.62 254 GLY A C 1
ATOM 1852 O O . GLY A 1 254 ? -20.222 9.593 7.932 1.00 90.62 254 GLY A O 1
ATOM 1853 N N . LEU A 1 255 ? -19.289 7.595 8.408 1.00 90.81 255 LEU A N 1
ATOM 1854 C CA . LEU A 1 255 ? -17.947 8.111 8.665 1.00 90.81 255 LEU A CA 1
ATOM 1855 C C . LEU A 1 255 ? -17.382 8.852 7.442 1.00 90.81 255 LEU A C 1
ATOM 1857 O O . LEU A 1 255 ? -16.949 10.001 7.544 1.00 90.81 255 LEU A O 1
ATOM 1861 N N . LEU A 1 256 ? -17.403 8.217 6.269 1.00 89.50 256 LEU A N 1
ATOM 1862 C CA . LEU A 1 256 ? -16.846 8.789 5.042 1.00 89.50 256 LEU A CA 1
ATOM 1863 C C . LEU A 1 256 ? -17.581 10.069 4.621 1.00 89.50 256 LEU A C 1
ATOM 1865 O O . LEU A 1 256 ? -16.942 11.025 4.177 1.00 89.50 256 LEU A O 1
ATOM 1869 N N . ARG A 1 257 ? -18.905 10.117 4.809 1.00 88.50 257 ARG A N 1
ATOM 1870 C CA . ARG A 1 257 ? -19.729 11.305 4.556 1.00 88.50 257 ARG A CA 1
ATOM 1871 C C . ARG A 1 257 ? -19.365 12.445 5.505 1.00 88.50 257 ARG A C 1
ATOM 1873 O O . ARG A 1 257 ? -19.151 13.567 5.052 1.00 8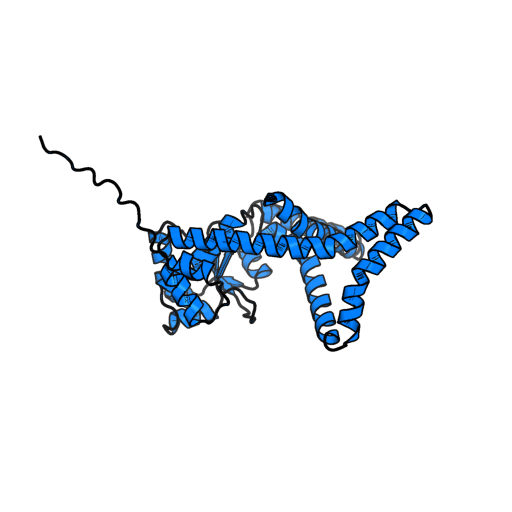8.50 257 ARG A O 1
ATOM 1880 N N . ARG A 1 258 ? -19.242 12.159 6.805 1.00 88.12 258 ARG A N 1
ATOM 1881 C CA . ARG A 1 258 ? -18.916 13.153 7.839 1.00 88.12 258 ARG A CA 1
ATOM 1882 C C . ARG A 1 258 ? -17.556 13.812 7.614 1.00 88.12 258 ARG A C 1
ATOM 1884 O O . ARG A 1 258 ? -17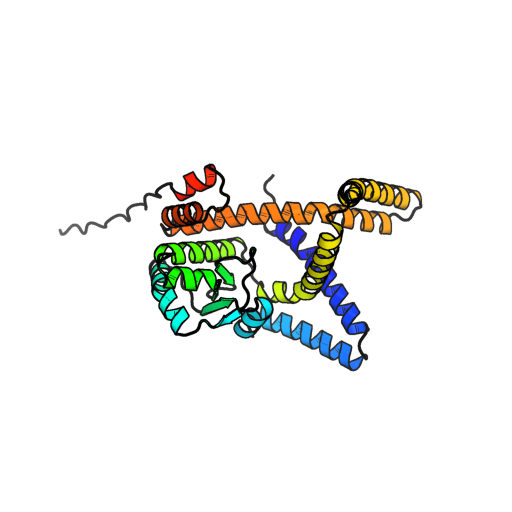.420 15.011 7.829 1.00 88.12 258 ARG A O 1
ATOM 1891 N N . PHE A 1 259 ? -16.567 13.043 7.161 1.00 85.00 259 PHE A N 1
ATOM 1892 C CA . PHE A 1 259 ? -15.212 13.539 6.892 1.00 85.00 259 PHE A CA 1
ATOM 1893 C C . PHE A 1 259 ? -14.980 13.955 5.428 1.00 85.00 259 PHE A C 1
ATOM 1895 O O . PHE A 1 259 ? -13.841 14.217 5.037 1.00 85.00 259 PHE A O 1
ATOM 1902 N N . GLY A 1 260 ? -16.040 14.038 4.615 1.00 80.94 260 GLY A N 1
ATOM 1903 C CA . GLY A 1 260 ? -15.978 14.563 3.248 1.00 80.94 260 GLY A CA 1
ATOM 1904 C C . GLY A 1 260 ? -15.074 13.758 2.312 1.00 80.94 260 GLY A C 1
ATOM 1905 O O . GLY A 1 260 ? -14.441 14.329 1.422 1.00 80.94 260 GLY A O 1
ATOM 1906 N N . HIS A 1 261 ? -14.955 12.444 2.518 1.00 82.06 261 HIS A N 1
ATOM 1907 C CA . HIS A 1 261 ? -14.163 11.607 1.624 1.00 82.06 261 HIS A CA 1
ATOM 1908 C C . HIS A 1 261 ? -14.853 11.464 0.261 1.00 82.06 261 HIS A C 1
ATOM 1910 O O . HIS A 1 261 ? -16.050 11.178 0.206 1.00 82.06 261 HIS A O 1
ATOM 1916 N N . PRO A 1 262 ? -14.118 11.656 -0.853 1.00 78.62 262 PRO A N 1
ATOM 1917 C CA . PRO A 1 262 ? -14.703 11.578 -2.181 1.00 78.62 262 PRO A CA 1
ATOM 1918 C C . PRO A 1 262 ? -15.192 10.151 -2.448 1.00 78.62 262 PRO A C 1
ATOM 1920 O O . PRO A 1 262 ? -14.404 9.205 -2.490 1.00 78.62 262 PRO A O 1
ATOM 1923 N N . MET A 1 263 ? -16.500 10.007 -2.643 1.00 81.19 263 MET A N 1
ATOM 1924 C CA . MET A 1 263 ? -17.167 8.742 -2.940 1.00 81.19 263 MET A CA 1
ATOM 1925 C C . MET A 1 263 ? -18.068 8.898 -4.158 1.00 81.19 263 MET A C 1
ATOM 1927 O O . MET A 1 263 ? -18.667 9.950 -4.375 1.00 81.19 263 MET A O 1
ATOM 1931 N N . THR A 1 264 ? -18.182 7.838 -4.952 1.00 85.62 264 THR A N 1
ATOM 1932 C CA . THR A 1 264 ? -19.202 7.762 -5.999 1.00 85.62 264 THR A CA 1
ATOM 1933 C C . THR A 1 264 ? -20.567 7.473 -5.372 1.00 85.62 264 THR A C 1
ATOM 1935 O O . THR A 1 264 ? -20.653 6.802 -4.342 1.00 85.62 264 THR A O 1
ATOM 1938 N N . LEU A 1 265 ? -21.644 7.945 -6.008 1.00 83.19 265 LEU A N 1
ATOM 1939 C CA . LEU A 1 265 ? -23.015 7.665 -5.560 1.00 83.19 265 LEU A CA 1
ATOM 1940 C C . LEU A 1 265 ? -23.293 6.156 -5.491 1.00 83.19 265 LEU A C 1
ATOM 1942 O O . LEU A 1 265 ? -23.879 5.688 -4.522 1.00 83.19 265 LEU A O 1
ATOM 1946 N N . GLU A 1 266 ? -22.794 5.395 -6.468 1.00 84.56 266 GLU A N 1
ATOM 1947 C CA . GLU A 1 266 ? -22.900 3.931 -6.500 1.00 84.56 266 GLU A CA 1
ATOM 1948 C C . GLU A 1 266 ? -22.285 3.277 -5.257 1.00 84.56 266 GLU A C 1
ATOM 1950 O O . GLU A 1 266 ? -22.890 2.394 -4.655 1.00 84.56 266 GLU A O 1
ATOM 1955 N N . ARG A 1 267 ? -21.097 3.733 -4.836 1.00 86.31 267 ARG A N 1
ATOM 1956 C CA . ARG A 1 267 ? -20.422 3.214 -3.642 1.00 86.31 267 ARG A CA 1
ATOM 1957 C C . ARG A 1 267 ? -21.209 3.543 -2.375 1.00 86.31 267 ARG A C 1
ATOM 1959 O O . ARG A 1 267 ? -21.341 2.694 -1.502 1.00 86.31 267 ARG A O 1
ATOM 1966 N N . MET A 1 268 ? -21.739 4.762 -2.287 1.00 83.88 268 MET A N 1
ATOM 1967 C CA . MET A 1 268 ? -22.542 5.197 -1.144 1.00 83.88 268 MET A CA 1
ATOM 1968 C C . MET A 1 268 ? -23.815 4.352 -1.011 1.00 83.88 268 MET A C 1
ATOM 1970 O O . MET A 1 268 ? -24.076 3.813 0.060 1.00 83.88 268 MET A O 1
ATOM 1974 N N . GLN A 1 269 ? -24.537 4.138 -2.115 1.00 84.50 269 GLN A N 1
ATOM 1975 C CA . GLN A 1 269 ? -25.719 3.270 -2.146 1.00 84.50 269 GLN A CA 1
ATOM 1976 C C . GLN A 1 269 ? -25.391 1.823 -1.764 1.00 84.50 269 GLN A C 1
ATOM 1978 O O . GLN A 1 269 ? -26.146 1.200 -1.028 1.00 84.50 269 GLN A O 1
ATOM 1983 N N . GLN A 1 270 ? -24.259 1.285 -2.226 1.00 85.75 270 GLN A N 1
ATOM 1984 C CA . GLN A 1 270 ? -23.833 -0.072 -1.876 1.00 85.75 270 GLN A CA 1
ATOM 1985 C C . GLN A 1 270 ? -23.490 -0.224 -0.392 1.00 85.75 270 GLN A C 1
ATOM 1987 O O . GLN A 1 270 ? -23.815 -1.249 0.197 1.00 85.75 270 GLN A O 1
ATOM 1992 N N . LEU A 1 271 ? -22.833 0.770 0.211 1.00 85.44 271 LEU A N 1
ATOM 1993 C CA . LEU A 1 271 ? -22.477 0.741 1.631 1.00 85.44 271 LEU A CA 1
ATOM 1994 C C . LEU A 1 271 ? -23.691 0.956 2.549 1.00 85.44 271 LEU A C 1
ATOM 1996 O O . LEU A 1 271 ? -23.717 0.425 3.657 1.00 85.44 271 LEU A O 1
ATOM 2000 N N . GLU A 1 272 ? -24.683 1.719 2.091 1.00 84.31 272 GLU A N 1
ATOM 2001 C CA . GLU A 1 272 ? -25.932 1.989 2.816 1.00 84.31 272 GLU A CA 1
ATOM 2002 C C . GLU A 1 272 ? -26.987 0.899 2.633 1.00 84.31 272 GLU A C 1
ATOM 2004 O O . GLU A 1 272 ? -27.906 0.800 3.448 1.00 84.31 272 GLU A O 1
ATOM 2009 N N . ALA A 1 273 ? -26.855 0.068 1.597 1.00 75.50 273 ALA A N 1
ATOM 2010 C CA . ALA A 1 273 ? -27.721 -1.078 1.399 1.00 75.50 273 ALA A CA 1
ATOM 2011 C C . ALA A 1 273 ? -27.608 -2.006 2.614 1.00 75.50 273 ALA A C 1
ATOM 2013 O O . ALA A 1 273 ? -26.564 -2.608 2.881 1.00 75.50 273 ALA A O 1
ATOM 2014 N N . VAL A 1 274 ? -28.703 -2.112 3.367 1.00 60.44 274 VAL A N 1
ATOM 2015 C CA . VAL A 1 274 ? -28.811 -3.044 4.485 1.00 60.44 274 VAL A CA 1
ATOM 2016 C C . VAL A 1 274 ? -28.714 -4.448 3.904 1.00 60.44 274 VAL A C 1
ATOM 2018 O O . VAL A 1 274 ? -29.617 -4.910 3.211 1.00 60.44 274 VAL A O 1
ATOM 2021 N N . VAL A 1 275 ? -27.600 -5.129 4.165 1.00 58.41 275 VAL A N 1
ATOM 2022 C CA . VAL A 1 275 ? -27.511 -6.565 3.918 1.00 58.41 275 VAL A CA 1
ATOM 2023 C C . VAL A 1 275 ? -28.399 -7.225 4.965 1.00 58.41 275 VAL A C 1
ATOM 2025 O O . VAL A 1 275 ? -28.005 -7.340 6.127 1.00 58.41 275 VAL A O 1
ATOM 2028 N N . GLU A 1 276 ? -29.609 -7.626 4.574 1.00 46.78 276 GLU A N 1
ATOM 2029 C CA . GLU A 1 276 ? -30.399 -8.580 5.349 1.00 46.78 276 GLU A CA 1
ATOM 2030 C C . GLU A 1 276 ? -29.522 -9.815 5.574 1.00 46.78 276 GLU A C 1
ATOM 2032 O O . GLU A 1 276 ? -29.186 -10.551 4.644 1.00 46.78 276 GLU A O 1
ATOM 2037 N N . GLN A 1 277 ? -29.071 -10.007 6.816 1.00 47.50 277 GLN A N 1
ATOM 2038 C CA . GLN A 1 277 ? -28.402 -11.242 7.193 1.00 47.50 277 GLN A CA 1
ATOM 2039 C C . GLN A 1 277 ? -29.378 -12.388 6.904 1.00 47.50 277 GLN A C 1
ATOM 2041 O O . GLN A 1 277 ? -30.511 -12.330 7.389 1.00 47.50 277 GLN A O 1
ATOM 2046 N N . PRO A 1 278 ? -28.977 -13.435 6.157 1.00 41.22 278 PRO A N 1
ATOM 2047 C CA . PRO A 1 278 ? -29.822 -14.604 6.018 1.00 41.22 278 PRO A CA 1
ATOM 2048 C C . PRO A 1 278 ? -30.070 -15.142 7.425 1.00 41.22 278 PRO A C 1
ATOM 2050 O O . PRO A 1 278 ? -29.123 -15.515 8.126 1.00 41.22 278 PRO A O 1
ATOM 2053 N N . GLN A 1 279 ? -31.334 -15.115 7.858 1.00 43.09 279 GLN A N 1
ATOM 2054 C CA . GLN A 1 279 ? -31.768 -15.708 9.115 1.00 43.09 279 GLN A CA 1
ATOM 2055 C C . GLN A 1 279 ? -31.198 -17.124 9.174 1.00 43.09 279 GLN A C 1
ATOM 2057 O O . GLN A 1 279 ? -31.568 -17.987 8.377 1.00 43.09 279 GLN A O 1
ATOM 2062 N N . ARG A 1 280 ? -30.262 -17.363 10.103 1.00 43.06 280 ARG A N 1
ATOM 2063 C CA . ARG A 1 280 ? -29.840 -18.726 10.430 1.00 43.06 280 ARG A CA 1
ATOM 2064 C C . ARG A 1 280 ? -31.117 -19.517 10.726 1.00 43.06 280 ARG A C 1
ATOM 2066 O O . ARG A 1 280 ? -31.885 -19.054 11.576 1.00 43.06 280 ARG A O 1
ATOM 2073 N N . PRO A 1 281 ? -31.369 -20.656 10.058 1.00 46.84 281 PRO A N 1
ATOM 2074 C CA . PRO A 1 281 ? -32.552 -21.450 10.336 1.00 46.84 281 PRO A CA 1
ATOM 2075 C C . PRO A 1 281 ? -32.525 -21.820 11.818 1.00 46.84 281 PRO A C 1
ATOM 2077 O O . PRO A 1 281 ? -31.614 -22.505 12.289 1.00 46.84 281 PRO A O 1
ATOM 2080 N N . ARG A 1 282 ? -33.489 -21.289 12.576 1.00 48.59 282 ARG A N 1
ATOM 2081 C CA . ARG A 1 282 ? -33.727 -21.704 13.954 1.00 48.59 282 ARG A CA 1
ATOM 2082 C C . ARG A 1 282 ? -34.174 -23.157 13.875 1.00 48.59 282 ARG A C 1
ATOM 2084 O O . ARG A 1 282 ? -35.282 -23.437 13.432 1.00 48.59 282 ARG A O 1
ATOM 2091 N N . LEU A 1 283 ? -33.286 -24.073 14.251 1.00 53.72 283 LEU A N 1
ATOM 2092 C CA . LEU A 1 283 ? -33.648 -25.461 14.499 1.00 53.72 283 LEU A CA 1
ATOM 2093 C C . LEU A 1 283 ? -34.662 -25.457 15.645 1.00 53.72 283 LEU A C 1
ATOM 2095 O O . LEU A 1 283 ? -34.299 -25.313 16.811 1.00 53.72 283 LEU A O 1
ATOM 2099 N N . HIS A 1 284 ? -35.942 -25.547 15.296 1.00 51.44 284 HIS A N 1
ATOM 2100 C CA . HIS A 1 284 ? -36.989 -25.870 16.247 1.00 51.44 284 HIS A CA 1
ATOM 2101 C C . HIS A 1 284 ? -36.793 -27.332 16.643 1.00 51.44 284 HIS A C 1
ATOM 2103 O O . HIS A 1 284 ? -37.023 -28.236 15.842 1.00 51.44 284 HIS A O 1
ATOM 2109 N N . LEU A 1 285 ? -36.323 -27.559 17.870 1.00 56.59 285 LEU A N 1
ATOM 2110 C CA . LEU A 1 285 ? -36.417 -28.868 18.502 1.00 56.59 285 LEU A CA 1
ATOM 2111 C C . LEU A 1 285 ? -37.906 -29.157 18.707 1.00 56.59 285 LEU A C 1
ATOM 2113 O O . LEU A 1 285 ? -38.559 -28.543 19.549 1.00 56.59 285 LEU A O 1
ATOM 2117 N N . VAL A 1 286 ? -38.446 -30.051 17.882 1.00 54.78 286 VAL A N 1
ATOM 2118 C CA . VAL A 1 286 ? -39.756 -30.658 18.104 1.00 54.78 286 VAL A CA 1
ATOM 2119 C C . VAL A 1 286 ? -39.583 -31.622 19.274 1.00 54.78 286 VAL A C 1
ATOM 2121 O O . VAL A 1 286 ? -38.921 -32.648 19.137 1.00 54.78 286 VAL A O 1
ATOM 2124 N N . HIS A 1 287 ? -40.118 -31.260 20.438 1.00 49.22 287 HIS A N 1
ATOM 2125 C CA . HIS A 1 287 ? -40.319 -32.216 21.521 1.00 49.22 287 HIS A CA 1
ATOM 2126 C C . HIS A 1 287 ? -41.472 -33.139 21.118 1.00 49.22 287 HIS A C 1
ATOM 2128 O O . HIS A 1 287 ? -42.612 -32.687 21.013 1.00 49.22 287 HIS A O 1
ATOM 2134 N N . GLY A 1 288 ? -41.131 -34.391 20.810 1.00 54.84 288 GLY A N 1
ATOM 2135 C CA . GLY A 1 288 ? -42.065 -35.516 20.798 1.00 54.84 288 GLY A CA 1
ATOM 2136 C C . GLY A 1 288 ? -42.182 -36.138 22.180 1.00 54.84 288 GLY A C 1
ATOM 2137 O O . GLY A 1 288 ? -41.245 -35.937 22.988 1.00 54.84 288 GLY A O 1
#

Secondary structure (DSSP, 8-state):
----HHHHHHHHHHHHHHHHHHHHHHHHHTS-HHHHHHHHHHHHHHHHHHHTTTTHHHHHHHHHTEEEPPHHHHHHHHHHHHHHHTTT----EEEEES---TT--SEEEETTTEEEE-HHHHHHHHTTSS-HHHHHHHHHHHHHHHHHH--TTHHHHHHHTHHHHHHHHHHHHHHHHTTT-HHHHHHHHHHHHHHHHHHHHHHHTT-HHHHHHHHHHHHHHHHHHHHHHHHHHHHHHHHHHHHHHTT-HHHHHHHHHHTT----HHHHHHHHS---------------

Foldseek 3Di:
DDDDLVVLCCLQLVVLLVVLVVLLLVVLVPDDVVSSVVSVVVLVVVLVCLLVVHPVQVLCCVLQVKHFDDPLLCVLLVLLQVLCVVLVQAAPTEIEHPDDDPPDQQWADDPRRYIYGYVVLSVCSVVVVADSLLSNLSHLLNVLLCVLSVPSRVSSSSSSSVVVVVVVVVVVVVCVVVVPDPVVVVVVVCLLVVLQVQLVVCVVVVNNPVSVVSNVVSVSVVSNVVSVVVSVVSSNVSSLVSSLSSVSLQSNLVVCVVVVPDDDPVSSCSSNPNPPDPPDPPPDPPDD

Radius of gyration: 23.55 Å; Cα contacts (8 Å, |Δi|>4): 292; chains: 1; bounding box: 77×61×66 Å